Protein AF-A0A2M7CTH8-F1 (afdb_monomer)

Sequence (259 aa):
MPKRHICKYFASQISSGHSVVVTWLQFEVDGRSLRGSEVISDSQSFCRKLGVLRSLRSSPSLIHYQESAMTKPMSSPRQVASRSPHALAQRPLARMVSALLLSGAISAAAQAFPPNINLSSLSGADGFRLDGVAASDYSGRSVSAAGDINGDGIDDLIVGAYRASPNGNASSGSSYVVFGKDTATVGNFTPTLALSSLNGSNGFRLDGGAAGDYSGHSVSAAGDINGDGFGDLIVGADRADPNGNYSGSSYVVFGQSTG

pLDDT: mean 70.16, std 29.79, range [22.45, 98.88]

Radius of gyration: 31.59 Å; Cα contacts (8 Å, |Δi|>4): 468; chains: 1; bounding box: 87×57×85 Å

Secondary structure (DSSP, 8-state):
--------------EETTEE----EEEEETTEEEEE------HHHHHHHTT------------------------------------------------------------PPPS---GGG--SSS--EEEPSSTT--TTSEEEEEESSSSSSS-EEEEEETT--GGG-TT--EEEEE----TTSTTSS-SEEEGGG--SSSEEEEE-SSTT--TTSEEEEEESSSSSSS-EEEEEETT--BTBTT--EEEEE------

Structure (mmCIF, N/CA/C/O backbone):
data_AF-A0A2M7CTH8-F1
#
_entry.id   AF-A0A2M7CTH8-F1
#
loop_
_atom_site.group_PDB
_atom_site.id
_atom_site.type_symbol
_atom_site.label_atom_id
_atom_site.label_alt_id
_atom_site.label_comp_id
_atom_site.label_asym_id
_atom_site.label_entity_id
_atom_site.label_seq_id
_atom_site.pdbx_PDB_ins_code
_atom_site.Cartn_x
_atom_site.Cartn_y
_atom_site.Cartn_z
_atom_site.occupancy
_atom_site.B_iso_or_equiv
_atom_site.auth_seq_id
_atom_site.auth_comp_id
_atom_site.auth_asym_id
_atom_site.auth_atom_id
_atom_site.pdbx_PDB_model_num
ATOM 1 N N . MET A 1 1 ? -51.959 -31.450 31.723 1.00 34.72 1 MET A N 1
ATOM 2 C CA . MET A 1 1 ? -51.526 -30.133 32.248 1.00 34.72 1 MET A CA 1
ATOM 3 C C . MET A 1 1 ? -50.513 -29.569 31.259 1.00 34.72 1 MET A C 1
ATOM 5 O O . MET A 1 1 ? -49.518 -30.254 31.050 1.00 34.72 1 MET A O 1
ATOM 9 N N . PRO A 1 2 ? -50.733 -28.420 30.596 1.00 32.00 2 PRO A N 1
ATOM 10 C CA . PRO A 1 2 ? -49.683 -27.841 29.764 1.00 32.00 2 PRO A CA 1
ATOM 11 C C . PRO A 1 2 ? -48.554 -27.350 30.682 1.00 32.00 2 PRO A C 1
ATOM 13 O O . PRO A 1 2 ? -48.803 -26.593 31.624 1.00 32.00 2 PRO A O 1
ATOM 16 N N . LYS A 1 3 ? -47.327 -27.835 30.456 1.00 33.19 3 LYS A N 1
ATOM 17 C CA . LYS A 1 3 ? -46.133 -27.359 31.164 1.00 33.19 3 LYS A CA 1
ATOM 18 C C . LYS A 1 3 ? -45.977 -25.862 30.871 1.00 33.19 3 LYS A C 1
ATOM 20 O O . LYS A 1 3 ? -45.936 -25.456 29.714 1.00 33.19 3 LYS A O 1
ATOM 25 N N . ARG A 1 4 ? -45.928 -25.029 31.913 1.00 33.62 4 ARG A N 1
ATOM 26 C CA . ARG A 1 4 ? -45.579 -23.610 31.770 1.00 33.62 4 ARG A CA 1
ATOM 27 C C . ARG A 1 4 ? -44.062 -23.516 31.650 1.00 33.62 4 ARG A C 1
ATOM 29 O O . ARG A 1 4 ? -43.363 -23.768 32.626 1.00 33.62 4 ARG A O 1
ATOM 36 N N . HIS A 1 5 ? -43.571 -23.184 30.463 1.00 34.91 5 HIS A N 1
ATOM 37 C CA . HIS A 1 5 ? -42.159 -22.889 30.245 1.00 34.91 5 HIS A CA 1
ATOM 38 C C . HIS A 1 5 ? -41.868 -21.470 30.748 1.00 34.91 5 HIS A C 1
ATOM 40 O O . HIS A 1 5 ? -42.548 -20.520 30.361 1.00 34.91 5 HIS A O 1
ATOM 46 N N . ILE A 1 6 ? -40.905 -21.337 31.659 1.00 38.16 6 ILE A N 1
ATOM 47 C CA . ILE A 1 6 ? -40.455 -20.047 32.185 1.00 38.16 6 ILE A CA 1
ATOM 48 C C . ILE A 1 6 ? -39.213 -19.657 31.389 1.00 38.16 6 ILE A C 1
ATOM 50 O O . ILE A 1 6 ? -38.169 -20.280 31.544 1.00 38.16 6 ILE A O 1
ATOM 54 N N . CYS A 1 7 ? -39.322 -18.625 30.557 1.00 35.38 7 CYS A N 1
ATOM 55 C CA . CYS A 1 7 ? -38.165 -18.005 29.922 1.00 35.38 7 CYS A CA 1
ATOM 56 C C . CYS A 1 7 ? -37.678 -16.859 30.816 1.00 35.38 7 CYS A C 1
ATOM 58 O O . CYS A 1 7 ? -38.422 -15.909 31.059 1.00 35.38 7 CYS A O 1
ATOM 60 N N . LYS A 1 8 ? -36.449 -16.953 31.330 1.00 39.00 8 LYS A N 1
ATOM 61 C CA . LYS A 1 8 ? -35.758 -15.845 32.005 1.00 39.00 8 LYS A CA 1
ATOM 62 C C . LYS A 1 8 ? -34.656 -15.354 31.079 1.00 39.00 8 LYS A C 1
ATOM 64 O O . LYS A 1 8 ? -33.872 -16.163 30.600 1.00 39.00 8 LYS A O 1
ATOM 69 N N . TYR A 1 9 ? -34.592 -14.047 30.857 1.00 41.62 9 TYR A N 1
ATOM 70 C CA . TYR A 1 9 ? -33.555 -13.422 30.043 1.00 41.62 9 TYR A CA 1
ATOM 71 C C . TYR A 1 9 ? -32.700 -12.516 30.925 1.00 41.62 9 TYR A C 1
ATOM 73 O O . TYR A 1 9 ? -33.230 -11.772 31.749 1.00 41.62 9 TYR A O 1
ATOM 81 N N . PHE A 1 10 ? -31.386 -12.570 30.726 1.00 37.25 10 PHE A N 1
ATOM 82 C CA . PHE A 1 10 ? -30.432 -11.597 31.242 1.00 37.25 10 PHE A CA 1
ATOM 83 C C . PHE A 1 10 ? -29.686 -11.027 30.040 1.00 37.25 10 PHE A C 1
ATOM 85 O O . PHE A 1 10 ? -29.062 -11.778 29.297 1.00 37.25 10 PHE A O 1
ATOM 92 N N . ALA A 1 11 ? -29.777 -9.718 29.828 1.00 41.09 11 ALA A N 1
ATOM 93 C CA . ALA A 1 11 ? -28.990 -9.012 28.826 1.00 41.09 11 ALA A CA 1
ATOM 94 C C . ALA A 1 11 ? -28.028 -8.078 29.562 1.00 41.09 11 ALA A C 1
ATOM 96 O O . ALA A 1 11 ? -28.469 -7.232 30.339 1.00 41.09 11 ALA A O 1
ATOM 97 N N . SER A 1 12 ? -26.722 -8.234 29.344 1.00 37.78 12 SER A N 1
ATOM 98 C CA . SER A 1 12 ? -25.741 -7.217 29.724 1.00 37.78 12 SER A CA 1
ATOM 99 C C . SER A 1 12 ? -25.484 -6.332 28.511 1.00 37.78 12 SER A C 1
ATOM 101 O O . SER A 1 12 ? -25.018 -6.812 27.481 1.00 37.78 12 SER A O 1
ATOM 103 N N . GLN A 1 13 ? -25.824 -5.052 28.619 1.00 38.19 13 GLN A N 1
ATOM 104 C CA . GLN A 1 13 ? -25.630 -4.072 27.558 1.00 38.19 13 GLN A CA 1
ATOM 105 C C . GLN A 1 13 ? -24.184 -3.562 27.594 1.00 38.19 13 GLN A C 1
ATOM 107 O O . GLN A 1 13 ? -23.767 -2.986 28.596 1.00 38.19 13 GLN A O 1
ATOM 112 N N . ILE A 1 14 ? -23.435 -3.733 26.504 1.00 39.25 14 ILE A N 1
ATOM 113 C CA . ILE A 1 14 ? -22.221 -2.953 26.238 1.00 39.25 14 ILE A CA 1
ATOM 114 C C . ILE A 1 14 ? -22.518 -2.142 24.979 1.00 39.25 14 ILE A C 1
ATOM 116 O O . ILE A 1 14 ? -22.764 -2.696 23.914 1.00 39.25 14 ILE A O 1
ATOM 120 N N . SER A 1 15 ? -22.602 -0.825 25.141 1.00 37.09 15 SER A N 1
ATOM 121 C CA . SER A 1 15 ? -22.893 0.119 24.065 1.00 37.09 15 SER A CA 1
ATOM 122 C C . SER A 1 15 ? -21.580 0.695 23.544 1.00 37.09 15 SER A C 1
ATOM 124 O O . SER A 1 15 ? -21.023 1.589 24.179 1.00 37.09 15 SER A O 1
ATOM 126 N N . SER A 1 16 ? -21.126 0.251 22.376 1.00 40.28 16 SER A N 1
ATOM 127 C CA . SER A 1 16 ? -20.258 1.046 21.504 1.00 40.28 16 SER A CA 1
ATOM 128 C C . SER A 1 16 ? -20.998 1.296 20.185 1.00 40.28 16 SER A C 1
ATOM 130 O O . SER A 1 16 ? -21.702 0.425 19.685 1.00 40.28 16 SER A O 1
ATOM 132 N N . GLY A 1 17 ? -20.919 2.541 19.704 1.00 49.69 17 GLY A N 1
ATOM 133 C CA . GLY A 1 17 ? -21.554 3.103 18.501 1.00 49.69 17 GLY A CA 1
ATOM 134 C C . GLY A 1 17 ? -22.419 2.173 17.638 1.00 49.69 17 GLY A C 1
ATOM 135 O O . GLY A 1 17 ? -21.913 1.353 16.884 1.00 49.69 17 GLY A O 1
ATOM 136 N N . HIS A 1 18 ? -23.734 2.395 17.688 1.00 44.72 18 HIS A N 1
ATOM 137 C CA . HIS A 1 18 ? -24.762 1.899 16.758 1.00 44.72 18 HIS A CA 1
ATOM 138 C C . HIS A 1 18 ? -25.001 0.381 16.636 1.00 44.72 18 HIS A C 1
ATOM 140 O O . HIS A 1 18 ? -25.954 0.010 15.955 1.00 44.72 18 HIS A O 1
ATOM 146 N N . SER A 1 19 ? -24.266 -0.488 17.338 1.00 38.16 19 SER A N 1
ATOM 147 C CA . SER A 1 19 ? -24.522 -1.940 17.332 1.00 38.16 19 SER A CA 1
ATOM 148 C C . SER A 1 19 ? -24.777 -2.489 18.736 1.00 38.16 19 SER A C 1
ATOM 150 O O . SER A 1 19 ? -24.027 -2.224 19.672 1.00 38.16 19 SER A O 1
ATOM 152 N N . VAL A 1 20 ? -25.849 -3.272 18.901 1.00 41.53 20 VAL A N 1
ATOM 153 C CA . VAL A 1 20 ? -26.131 -3.996 20.150 1.00 41.53 20 VAL A CA 1
ATOM 154 C C . VAL A 1 20 ? -25.476 -5.370 20.057 1.00 41.53 20 VAL A C 1
ATOM 156 O O . VAL A 1 20 ? -26.008 -6.272 19.417 1.00 41.53 20 VAL A O 1
ATOM 159 N N . VAL A 1 21 ? -24.329 -5.551 20.708 1.00 38.78 21 VAL A N 1
ATOM 160 C CA . VAL A 1 21 ? -23.710 -6.877 20.829 1.00 38.78 21 VAL A CA 1
ATOM 161 C C . VAL A 1 21 ? -24.270 -7.559 22.075 1.00 38.78 21 VAL A C 1
ATOM 163 O O . VAL A 1 21 ? -23.951 -7.191 23.204 1.00 38.78 21 VAL A O 1
ATOM 166 N N . VAL A 1 22 ? -25.139 -8.553 21.880 1.00 42.50 22 VAL A N 1
ATOM 167 C CA . VAL A 1 22 ? -25.613 -9.428 22.963 1.00 42.50 22 VAL A CA 1
ATOM 168 C C . VAL A 1 22 ? -24.574 -10.520 23.155 1.00 42.50 22 VAL A C 1
ATOM 170 O O . VAL A 1 22 ? -24.463 -11.415 22.324 1.00 42.50 22 VAL A O 1
ATOM 173 N N . THR A 1 23 ? -23.785 -10.456 24.227 1.00 46.56 23 THR A N 1
ATOM 174 C CA . THR A 1 23 ? -22.625 -11.352 24.300 1.00 46.56 23 THR A CA 1
ATOM 175 C C . THR A 1 23 ? -22.988 -12.804 24.619 1.00 46.56 23 THR A C 1
ATOM 177 O O . THR A 1 23 ? -22.297 -13.667 24.109 1.00 46.56 23 THR A O 1
ATOM 180 N N . TRP A 1 24 ? -24.072 -13.143 25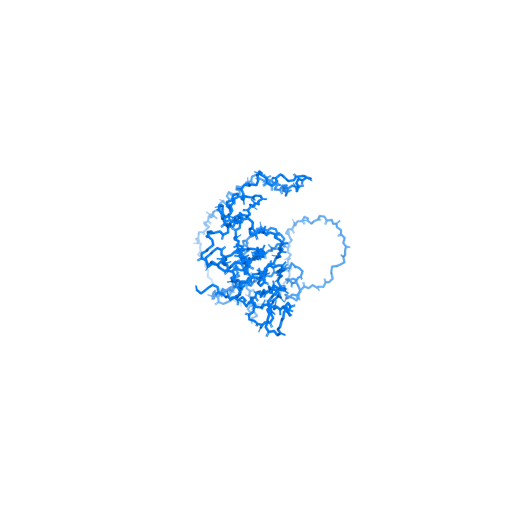.332 1.00 42.44 24 TRP A N 1
ATOM 181 C CA . TRP A 1 24 ? -24.518 -14.547 25.465 1.00 42.44 24 TRP A CA 1
ATOM 182 C C . TRP A 1 24 ? -26.016 -14.643 25.783 1.00 42.44 24 TRP A C 1
ATOM 184 O O . TRP A 1 24 ? -26.532 -13.866 26.585 1.00 42.44 24 TRP A O 1
ATOM 194 N N . LEU A 1 25 ? -26.706 -15.634 25.213 1.00 42.25 25 LEU A N 1
ATOM 195 C CA . LEU A 1 25 ? -28.055 -16.043 25.611 1.00 42.25 25 LEU A CA 1
ATOM 196 C C . LEU A 1 25 ? -27.962 -17.331 26.440 1.00 42.25 25 LEU A C 1
ATOM 198 O O . LEU A 1 25 ? -27.349 -18.310 26.009 1.00 42.25 25 LEU A O 1
ATOM 202 N N . GLN A 1 26 ? -28.583 -17.341 27.624 1.00 40.78 26 GLN A N 1
ATOM 203 C CA . GLN A 1 26 ? -28.769 -18.552 28.423 1.00 40.78 26 GLN A CA 1
ATOM 204 C C . GLN A 1 26 ? -30.252 -18.916 28.461 1.00 40.78 26 GLN A C 1
ATOM 206 O O . GLN A 1 26 ? -31.071 -18.146 28.958 1.00 40.78 26 GLN A O 1
ATOM 211 N N . PHE A 1 27 ? -30.583 -20.110 27.976 1.00 40.28 27 PHE A N 1
ATOM 212 C CA . PHE A 1 27 ? -31.926 -20.677 28.077 1.00 40.28 27 PHE A CA 1
ATOM 213 C C . PHE A 1 27 ? -31.948 -21.745 29.171 1.00 40.28 27 PHE A C 1
ATOM 215 O O . PHE A 1 27 ? -31.058 -22.594 29.220 1.00 40.28 27 PHE A O 1
ATOM 222 N N . GLU A 1 28 ? -32.977 -21.736 30.019 1.00 38.31 28 GLU A N 1
ATOM 223 C CA . GLU A 1 28 ? -33.310 -22.872 30.883 1.00 38.31 28 GLU A CA 1
ATOM 224 C C . GLU A 1 28 ? -34.567 -23.559 30.348 1.00 38.31 28 GLU A C 1
ATOM 226 O O . GLU A 1 28 ? -35.660 -22.994 30.378 1.00 38.31 28 GLU A O 1
ATOM 231 N N . VAL A 1 29 ? -34.419 -24.797 29.873 1.00 40.47 29 VAL A N 1
ATOM 232 C CA . VAL A 1 29 ? -35.551 -25.657 29.499 1.00 40.47 29 VAL A CA 1
ATOM 233 C C . VAL A 1 29 ? -35.472 -26.920 30.342 1.00 40.47 29 VAL A C 1
ATOM 235 O O . VAL A 1 29 ? -34.466 -27.626 30.314 1.00 40.47 29 VAL A O 1
ATOM 238 N N . ASP A 1 30 ? -36.514 -27.182 31.133 1.00 39.69 30 ASP A N 1
ATOM 239 C CA . ASP A 1 30 ? -36.628 -28.362 32.001 1.00 39.69 30 ASP A CA 1
ATOM 240 C C . ASP A 1 30 ? -35.372 -28.609 32.882 1.00 39.69 30 ASP A C 1
ATOM 242 O O . ASP A 1 30 ? -34.945 -29.744 33.089 1.00 39.69 30 ASP A O 1
ATOM 246 N N . GLY A 1 31 ? -34.766 -27.532 33.408 1.00 38.72 31 GLY A N 1
ATOM 247 C CA . GLY A 1 31 ? -33.618 -27.590 34.327 1.00 38.72 31 GLY A CA 1
ATOM 248 C C . GLY A 1 31 ? -32.245 -27.773 33.668 1.00 38.72 31 GLY A C 1
ATOM 249 O O . GLY A 1 31 ? -31.267 -28.018 34.373 1.00 38.72 31 GLY A O 1
ATOM 250 N N . ARG A 1 32 ? -32.144 -27.658 32.337 1.00 33.94 32 ARG A N 1
ATOM 251 C CA . ARG A 1 32 ? -30.871 -27.697 31.597 1.00 33.94 32 ARG A CA 1
ATOM 252 C C . ARG A 1 32 ? -30.538 -26.325 31.017 1.00 33.94 32 ARG A C 1
ATOM 254 O O . ARG A 1 32 ? -31.402 -25.689 30.419 1.00 33.94 32 ARG A O 1
ATOM 261 N N . SER A 1 33 ? -29.286 -25.902 31.191 1.00 38.84 33 SER A N 1
ATOM 262 C CA . SER A 1 33 ? -28.752 -24.645 30.658 1.00 38.84 33 SER A CA 1
ATOM 263 C C . SER A 1 33 ? -28.197 -24.865 29.250 1.00 38.84 33 SER A C 1
ATOM 265 O O . SER A 1 33 ? -27.336 -25.724 29.056 1.00 38.84 33 SER A O 1
ATOM 267 N N . LEU A 1 34 ? -28.692 -24.108 28.271 1.00 37.91 34 LEU A N 1
ATOM 268 C CA . LEU A 1 34 ? -28.149 -24.053 26.912 1.00 37.91 34 LEU A CA 1
ATOM 269 C C . LEU A 1 34 ? -27.536 -22.666 26.689 1.00 37.91 34 LEU A C 1
ATOM 271 O O . LEU A 1 34 ? -28.202 -21.658 26.932 1.00 37.91 34 LEU A O 1
ATOM 275 N N . ARG A 1 35 ? -26.274 -22.623 26.244 1.00 36.84 35 ARG A N 1
ATOM 276 C CA . ARG A 1 35 ? -25.559 -21.389 25.879 1.00 36.84 35 ARG A CA 1
ATOM 277 C C . ARG A 1 35 ? -25.482 -21.266 24.361 1.00 36.84 35 ARG A C 1
ATOM 279 O O . ARG A 1 35 ? -25.092 -22.223 23.700 1.00 36.84 35 ARG A O 1
ATOM 286 N N . GLY A 1 36 ? -25.805 -20.088 23.839 1.00 38.66 36 GLY A N 1
ATOM 287 C CA . GLY A 1 36 ? -25.565 -19.719 22.445 1.00 38.66 36 GLY A CA 1
ATOM 288 C C . GLY A 1 36 ? -25.230 -18.233 22.326 1.00 38.66 36 GLY A C 1
ATOM 289 O O . GLY A 1 36 ? -25.714 -17.424 23.121 1.00 38.66 36 GLY A O 1
ATOM 290 N N . SER A 1 37 ? -24.388 -17.882 21.359 1.00 40.59 37 SER A N 1
ATOM 291 C CA . SER A 1 37 ? -24.076 -16.508 20.958 1.00 40.59 37 SER A CA 1
ATOM 292 C C . SER A 1 37 ? -24.587 -16.279 19.531 1.00 40.59 37 SER A C 1
ATOM 294 O O . SER A 1 37 ? -24.368 -17.109 18.654 1.00 40.59 37 SER A O 1
ATOM 296 N N . GLU A 1 38 ? -25.298 -15.174 19.295 1.00 39.94 38 GLU A N 1
ATOM 297 C CA . GLU A 1 38 ? -25.728 -14.740 17.956 1.00 39.94 38 GLU A CA 1
ATOM 298 C C . GLU A 1 38 ? -25.574 -13.213 17.885 1.00 39.94 38 GLU A C 1
ATOM 300 O O . GLU A 1 38 ? -26.035 -12.498 18.778 1.00 39.94 38 GLU A O 1
ATOM 305 N N . VAL A 1 39 ? -24.897 -12.713 16.850 1.00 38.41 39 VAL A N 1
ATOM 306 C CA . VAL A 1 39 ? -24.726 -11.274 16.598 1.00 38.41 39 VAL A CA 1
ATOM 307 C C . VAL A 1 39 ? -25.932 -10.796 15.792 1.00 38.41 39 VAL A C 1
ATOM 309 O O . VAL A 1 39 ? -26.179 -11.296 14.698 1.00 38.41 39 VAL A O 1
ATOM 312 N N . ILE A 1 40 ? -26.709 -9.849 16.326 1.00 40.66 40 ILE A N 1
ATOM 313 C CA . ILE A 1 40 ? -27.895 -9.304 15.650 1.00 40.66 40 ILE A CA 1
ATOM 314 C C . ILE A 1 40 ? -27.708 -7.793 15.504 1.00 40.66 40 ILE A C 1
ATOM 316 O O . ILE A 1 40 ? -27.634 -7.071 16.493 1.00 40.66 40 ILE A O 1
ATOM 320 N N . SER A 1 41 ? -27.631 -7.321 14.261 1.00 38.03 41 SER A N 1
ATOM 321 C CA . SER A 1 41 ? -27.254 -5.950 13.890 1.00 38.03 41 SER A CA 1
ATOM 322 C C . SER A 1 41 ? -28.399 -4.926 13.924 1.00 38.03 41 SER A C 1
ATOM 324 O O . SER A 1 41 ? -28.185 -3.762 13.598 1.00 38.03 41 SER A O 1
ATOM 326 N N . ASP A 1 42 ? -29.618 -5.319 14.309 1.00 41.16 42 ASP A N 1
ATOM 327 C CA . ASP A 1 42 ? -30.798 -4.450 14.220 1.00 41.16 42 ASP A CA 1
ATOM 328 C C . ASP A 1 42 ? -31.933 -4.890 15.176 1.00 41.16 42 ASP A C 1
ATOM 330 O O . ASP A 1 42 ? -32.354 -6.052 15.203 1.00 41.16 42 ASP A O 1
ATOM 334 N N . SER A 1 43 ? -32.465 -3.935 15.949 1.00 37.62 43 SER A N 1
ATOM 335 C CA . SER A 1 43 ? -33.549 -4.139 16.922 1.00 37.62 43 SER A CA 1
ATOM 336 C C . SER A 1 43 ? -34.915 -4.446 16.286 1.00 37.62 43 SER A C 1
ATOM 338 O O . SER A 1 43 ? -35.754 -5.097 16.914 1.00 37.62 43 SER A O 1
ATOM 340 N N . GLN A 1 44 ? -35.153 -4.049 15.033 1.00 39.06 44 GLN A N 1
ATOM 341 C CA . GLN A 1 44 ? -36.365 -4.372 14.276 1.00 39.06 44 GLN A CA 1
ATOM 342 C C . GLN A 1 44 ? -36.366 -5.817 13.762 1.00 39.06 44 GLN A C 1
ATOM 344 O O . GLN A 1 44 ? -37.422 -6.459 13.749 1.00 39.06 44 GLN A O 1
ATOM 349 N N . SER A 1 45 ? -35.205 -6.358 13.389 1.00 41.91 45 SER A N 1
ATOM 350 C CA . SER A 1 45 ? -35.046 -7.763 12.992 1.00 41.91 45 SER A CA 1
ATOM 351 C C . SER A 1 45 ? -35.283 -8.733 14.156 1.00 41.91 45 SER A C 1
ATOM 353 O O . SER A 1 45 ? -35.890 -9.789 13.958 1.00 41.91 45 SER A O 1
ATOM 355 N N . PHE A 1 46 ? -34.926 -8.343 15.387 1.00 43.66 46 PHE A N 1
ATOM 356 C CA . PHE A 1 46 ? -35.215 -9.105 16.612 1.00 43.66 46 PHE A CA 1
ATOM 357 C C . PHE A 1 46 ? -36.726 -9.327 16.829 1.00 43.66 46 PHE A C 1
ATOM 359 O O . PHE A 1 46 ? -37.170 -10.453 17.064 1.00 43.66 46 PHE A O 1
ATOM 366 N N . CYS A 1 47 ? -37.545 -8.282 16.660 1.00 38.19 47 CYS A N 1
ATOM 367 C CA . CYS A 1 47 ? -39.000 -8.371 16.833 1.00 38.19 47 CYS A CA 1
ATOM 368 C C . CYS A 1 47 ? -39.706 -9.177 15.725 1.00 38.19 47 CYS A C 1
ATOM 370 O O . CYS A 1 47 ? -40.747 -9.786 15.979 1.00 38.19 47 CYS A O 1
ATOM 372 N N . ARG A 1 48 ? -39.149 -9.227 14.504 1.00 42.59 48 ARG A N 1
ATOM 373 C CA . ARG A 1 48 ? -39.702 -10.035 13.398 1.00 42.59 48 ARG A CA 1
ATOM 374 C C . ARG A 1 48 ? -39.435 -11.533 13.573 1.00 42.59 48 ARG A C 1
ATOM 376 O O . ARG A 1 48 ? -40.311 -12.335 13.258 1.00 42.59 48 ARG A O 1
ATOM 383 N N . LYS A 1 49 ? -38.267 -11.913 14.105 1.00 39.50 49 LYS A N 1
ATOM 384 C CA . LYS A 1 49 ? -37.829 -13.318 14.241 1.00 39.50 49 LYS A CA 1
ATOM 385 C C . LYS A 1 49 ? -38.579 -14.088 15.347 1.00 39.50 49 LYS A C 1
ATOM 387 O O . LYS A 1 49 ? -38.684 -15.306 15.272 1.00 39.50 49 LYS A O 1
ATOM 392 N N . LEU A 1 50 ? -39.156 -13.386 16.331 1.00 40.19 50 LEU A N 1
ATOM 393 C CA . LEU A 1 50 ? -39.924 -13.972 17.447 1.00 40.19 50 LEU A CA 1
ATOM 394 C C . LEU A 1 50 ? -41.447 -14.073 17.211 1.00 40.19 50 LEU A C 1
ATOM 396 O O . LEU A 1 50 ? -42.157 -14.586 18.072 1.00 40.19 50 LEU A O 1
ATOM 400 N N . GLY A 1 51 ? -41.971 -13.631 16.060 1.00 32.81 51 GLY A N 1
ATOM 401 C CA . GLY A 1 51 ? -43.370 -13.877 15.679 1.00 32.81 51 GLY A CA 1
ATOM 402 C C . GLY A 1 51 ? -44.437 -13.156 16.520 1.00 32.81 51 GLY A C 1
ATOM 403 O O . GLY A 1 51 ? -45.570 -13.630 16.591 1.00 32.81 51 GLY A O 1
ATOM 404 N N . VAL A 1 52 ? -44.122 -12.013 17.144 1.00 40.88 52 VAL A N 1
ATOM 405 C CA . VAL A 1 52 ? -45.088 -11.241 17.952 1.00 40.88 52 VAL A CA 1
ATOM 406 C C . VAL A 1 52 ? -45.079 -9.765 17.562 1.00 40.88 52 VAL A C 1
ATOM 408 O O . VAL A 1 52 ? -44.543 -8.938 18.284 1.00 40.88 52 VAL A O 1
ATOM 411 N N . LEU A 1 53 ? -45.719 -9.400 16.448 1.00 30.64 53 LEU A N 1
ATOM 412 C CA . LEU A 1 53 ? -46.207 -8.029 16.243 1.00 30.64 53 LEU A CA 1
ATOM 413 C C . LEU A 1 53 ? -47.502 -8.040 15.415 1.00 30.64 53 LEU A C 1
ATOM 415 O O . LEU A 1 53 ? -47.480 -8.162 14.192 1.00 30.64 53 LEU A O 1
ATOM 419 N N . ARG A 1 54 ? -48.651 -7.846 16.081 1.00 31.09 54 ARG A N 1
ATOM 420 C CA . ARG A 1 54 ? -49.821 -7.212 15.454 1.00 31.09 54 ARG A CA 1
ATOM 421 C C . ARG A 1 54 ? -49.723 -5.705 15.699 1.00 31.09 54 ARG A C 1
ATOM 423 O O . ARG A 1 54 ? -49.829 -5.268 16.834 1.00 31.09 54 ARG A O 1
ATOM 430 N N . SER A 1 55 ? -49.572 -4.959 14.602 1.00 28.75 55 SER A N 1
ATOM 431 C CA . SER A 1 55 ? -49.892 -3.535 14.417 1.00 28.75 55 SER A CA 1
ATOM 432 C C . SER A 1 55 ? -49.337 -2.534 15.440 1.00 28.75 55 SER A C 1
ATOM 434 O O . SER A 1 55 ? -49.983 -2.240 16.441 1.00 28.75 55 SER A O 1
ATOM 436 N N . LEU A 1 56 ? -48.247 -1.851 15.083 1.00 25.89 56 LEU A N 1
ATOM 437 C CA . LEU A 1 56 ? -47.954 -0.516 15.611 1.00 25.89 56 LEU A CA 1
ATOM 438 C C . LEU A 1 56 ? -48.080 0.503 14.472 1.00 25.89 56 LEU A C 1
ATOM 440 O O . LEU A 1 56 ? -47.244 0.551 13.573 1.00 25.89 56 LEU A O 1
ATOM 444 N N . ARG A 1 57 ? -49.158 1.299 14.503 1.00 26.56 57 ARG A N 1
ATOM 445 C CA . ARG A 1 57 ? -49.203 2.597 13.818 1.00 26.56 57 ARG A CA 1
ATOM 446 C C . ARG A 1 57 ? -48.536 3.639 14.715 1.00 26.56 57 ARG A C 1
ATOM 448 O O . ARG A 1 57 ? -48.646 3.584 15.935 1.00 26.56 57 ARG A O 1
ATOM 455 N N . SER A 1 58 ? -47.862 4.571 14.057 1.00 32.12 58 SER A N 1
ATOM 456 C CA . SER A 1 58 ? -47.217 5.783 14.562 1.00 32.12 58 SER A CA 1
ATOM 457 C C . SER A 1 58 ? -48.024 6.563 15.610 1.00 32.12 58 SER A C 1
ATOM 459 O O . SER A 1 58 ? -49.188 6.878 15.350 1.00 32.12 58 SER A O 1
ATOM 461 N N . SER A 1 59 ? -47.383 6.944 16.725 1.00 23.89 59 SER A N 1
ATOM 462 C CA . SER A 1 59 ? -47.173 8.347 17.160 1.00 23.89 59 SER A CA 1
ATOM 463 C C . SER A 1 59 ? -46.739 8.457 18.641 1.00 23.89 59 SER A C 1
ATOM 465 O O . SER A 1 59 ? -46.945 7.516 19.404 1.00 23.89 59 SER A O 1
ATOM 467 N N . PRO A 1 60 ? -46.086 9.568 19.048 1.00 42.16 60 PRO A N 1
ATOM 468 C CA . PRO A 1 60 ? -45.155 9.614 20.174 1.00 42.16 60 PRO A CA 1
ATOM 469 C C . PRO A 1 60 ? -45.802 10.174 21.443 1.00 42.16 60 PRO A C 1
ATOM 471 O O . PRO A 1 60 ? -46.239 11.320 21.460 1.00 42.16 60 PRO A O 1
ATOM 474 N N . SER A 1 61 ? -45.834 9.412 22.535 1.00 27.69 61 SER A N 1
ATOM 475 C CA . SER A 1 61 ? -46.041 9.945 23.891 1.00 27.69 61 SER A CA 1
ATOM 476 C C . SER A 1 61 ? -45.597 8.922 24.937 1.00 27.69 61 SER A C 1
ATOM 478 O O . SER A 1 61 ? -45.774 7.724 24.741 1.00 27.69 61 SER A O 1
ATOM 480 N N . LEU A 1 62 ? -45.021 9.430 26.028 1.00 30.67 62 LEU A N 1
ATOM 481 C CA . LEU A 1 62 ? -44.542 8.731 27.223 1.00 30.67 62 LEU A CA 1
ATOM 482 C C . LEU A 1 62 ? -45.338 7.470 27.605 1.00 30.67 62 LEU A C 1
ATOM 484 O O . LEU A 1 62 ? -46.560 7.522 27.728 1.00 30.67 62 LEU A O 1
ATOM 488 N N . ILE A 1 63 ? -44.630 6.392 27.957 1.00 24.78 63 ILE A N 1
ATOM 489 C CA . ILE A 1 63 ? -45.214 5.261 28.688 1.00 24.78 63 ILE A CA 1
ATOM 490 C C . ILE A 1 63 ? -44.623 5.218 30.101 1.00 24.78 63 ILE A C 1
ATOM 492 O O . ILE A 1 63 ? -43.471 4.843 30.312 1.00 24.78 63 ILE A O 1
ATOM 496 N N . HIS A 1 64 ? -45.459 5.610 31.063 1.00 23.58 64 HIS A N 1
ATOM 497 C CA . HIS A 1 64 ? -45.375 5.241 32.475 1.00 23.58 64 HIS A CA 1
ATOM 498 C C . HIS A 1 64 ? -45.782 3.764 32.621 1.00 23.58 64 HIS A C 1
ATOM 500 O O . HIS A 1 64 ? -46.815 3.366 32.084 1.00 23.58 64 HIS A O 1
ATOM 506 N N . TYR A 1 65 ? -45.028 2.960 33.375 1.00 24.75 65 TYR A N 1
ATOM 507 C CA . TYR A 1 65 ? -45.453 1.608 33.759 1.00 24.75 65 TYR A CA 1
ATOM 508 C C . TYR A 1 65 ? -46.213 1.635 35.097 1.00 24.75 65 TYR A C 1
ATOM 510 O O . TYR A 1 65 ? -45.719 2.165 36.092 1.00 24.75 65 TYR A O 1
ATOM 518 N N . GLN A 1 66 ? -47.404 1.035 35.115 1.00 22.45 66 GLN A N 1
ATOM 519 C CA . GLN A 1 66 ? -48.157 0.627 36.307 1.00 22.45 66 GLN A CA 1
ATOM 520 C C . GLN A 1 66 ? -48.403 -0.886 36.208 1.00 22.45 66 GLN A C 1
ATOM 522 O O . GLN A 1 66 ? -48.834 -1.374 35.162 1.00 22.45 66 GLN A O 1
ATOM 527 N N . GLU A 1 67 ? -48.134 -1.629 37.283 1.00 29.52 67 GLU A N 1
ATOM 528 C CA . GLU A 1 67 ? -48.536 -3.034 37.414 1.00 29.52 67 GLU A CA 1
ATOM 529 C C . GLU A 1 67 ? -50.053 -3.120 37.633 1.00 29.52 67 GLU A C 1
ATOM 531 O O . GLU A 1 67 ? -50.588 -2.521 38.563 1.00 29.52 67 GLU A O 1
ATOM 536 N N . SER A 1 68 ? -50.758 -3.901 36.811 1.00 26.83 68 SER A N 1
ATOM 537 C CA . SER A 1 68 ? -52.138 -4.312 37.089 1.00 26.83 68 SER A CA 1
ATOM 538 C C . SER A 1 68 ? -52.192 -5.809 37.362 1.00 26.83 68 SER A C 1
ATOM 540 O O . SER A 1 68 ? -52.024 -6.633 36.465 1.00 26.83 68 SER A O 1
ATOM 542 N N . ALA A 1 69 ? -52.468 -6.150 38.620 1.00 33.66 69 ALA A N 1
ATOM 543 C CA . ALA A 1 69 ? -52.989 -7.450 39.007 1.00 33.66 69 ALA A CA 1
ATOM 544 C C . ALA A 1 69 ? -54.471 -7.538 38.600 1.00 33.66 69 ALA A C 1
ATOM 546 O O . ALA A 1 69 ? -55.258 -6.651 38.927 1.00 33.66 69 ALA A O 1
ATOM 547 N N . MET A 1 70 ? -54.867 -8.614 37.916 1.00 24.77 70 MET A N 1
ATOM 548 C CA . MET A 1 70 ? -56.273 -8.920 37.631 1.00 24.77 70 MET A CA 1
ATOM 549 C C . MET A 1 70 ? -56.641 -10.347 38.057 1.00 24.77 70 MET A C 1
ATOM 551 O O . MET A 1 70 ? -55.813 -11.252 38.144 1.00 24.77 70 MET A O 1
ATOM 555 N N . THR A 1 71 ? -57.917 -10.468 38.402 1.00 30.92 71 THR A N 1
ATOM 556 C CA . THR A 1 71 ? -58.589 -11.323 39.387 1.00 30.92 71 THR A CA 1
ATOM 557 C C . THR A 1 71 ? -59.215 -12.609 38.811 1.00 30.92 71 THR A C 1
ATOM 559 O O . THR A 1 71 ? -59.400 -12.751 37.607 1.00 30.92 71 THR A O 1
ATOM 562 N N . LYS A 1 72 ? -59.552 -13.564 39.701 1.00 32.66 72 LYS A N 1
ATOM 563 C CA . LYS A 1 72 ? -60.288 -14.834 39.444 1.00 32.66 72 LYS A CA 1
ATOM 564 C C . LYS A 1 72 ? -61.752 -14.618 38.994 1.00 32.66 72 LYS A C 1
ATOM 566 O O . LYS A 1 72 ? -62.310 -13.564 39.286 1.00 32.66 72 LYS A O 1
ATOM 571 N N . PRO A 1 73 ? -62.428 -15.675 38.477 1.00 31.33 73 PRO A N 1
ATOM 572 C CA . PRO A 1 73 ? -63.520 -16.270 39.279 1.00 31.33 73 PRO A CA 1
ATOM 573 C C . PRO A 1 73 ? -63.635 -17.823 39.271 1.00 31.33 73 PRO A C 1
ATOM 575 O O . PRO A 1 73 ? -62.826 -18.539 38.689 1.00 31.33 73 PRO A O 1
ATOM 578 N N . MET A 1 74 ? -64.619 -18.301 40.049 1.00 28.48 74 MET A N 1
ATOM 579 C CA . MET A 1 74 ? -64.856 -19.616 40.683 1.00 28.48 74 MET A CA 1
ATOM 580 C C . MET A 1 74 ? -65.524 -20.723 39.837 1.00 28.48 74 MET A C 1
ATOM 582 O O . MET A 1 74 ? -66.364 -20.440 38.994 1.00 28.48 74 MET A O 1
ATOM 586 N N . SER A 1 75 ? -65.297 -21.990 40.228 1.00 30.94 75 SER A N 1
ATOM 587 C CA . SER A 1 75 ? -66.347 -23.024 40.417 1.00 30.94 75 SER A CA 1
ATOM 588 C C . SER A 1 75 ? -65.852 -24.179 41.327 1.00 30.94 75 SER A C 1
ATOM 590 O O . SER A 1 75 ? -64.675 -24.533 41.305 1.00 30.94 75 SER A O 1
ATOM 592 N N . SER A 1 76 ? -66.733 -24.719 42.181 1.00 30.20 76 SER A N 1
ATOM 593 C CA . SER A 1 76 ? -66.564 -25.881 43.097 1.00 30.20 76 SER A CA 1
ATOM 594 C C . SER A 1 76 ? -67.836 -26.775 42.995 1.00 30.20 76 SER A C 1
ATOM 596 O O . SER A 1 76 ? -68.708 -26.373 42.219 1.00 30.20 76 SER A O 1
ATOM 598 N N . PRO A 1 77 ? -68.054 -27.902 43.737 1.00 45.88 77 PRO A N 1
ATOM 599 C CA . PRO A 1 77 ? -67.245 -28.543 44.800 1.00 45.88 77 PRO A CA 1
ATOM 600 C C . PRO A 1 77 ? -67.136 -30.096 44.750 1.00 45.88 77 PRO A C 1
ATOM 602 O O . PRO A 1 77 ? -68.012 -30.783 44.232 1.00 45.88 77 PRO A O 1
ATOM 605 N N . ARG A 1 78 ? -66.149 -30.677 45.462 1.00 28.97 78 ARG A N 1
ATOM 606 C CA . ARG A 1 78 ? -66.362 -31.842 46.363 1.00 28.97 78 ARG A CA 1
ATOM 607 C C . ARG A 1 78 ? -65.172 -32.076 47.313 1.00 28.97 78 ARG A C 1
ATOM 609 O O . ARG A 1 78 ? -64.024 -31.903 46.926 1.00 28.97 78 ARG A O 1
ATOM 616 N N . GLN A 1 79 ? -65.508 -32.4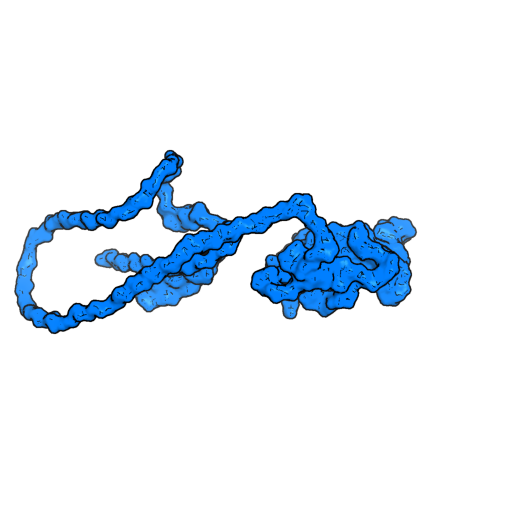20 48.560 1.00 28.61 79 GLN A N 1
ATOM 617 C CA . GLN A 1 79 ? -64.660 -32.645 49.748 1.00 28.61 79 GLN A CA 1
ATOM 618 C C . GLN A 1 79 ? -63.694 -33.847 49.580 1.00 28.61 79 GLN A C 1
ATOM 620 O O . GLN A 1 79 ? -63.919 -34.662 48.694 1.00 28.61 79 GLN A O 1
ATOM 625 N N . VAL A 1 80 ? -62.591 -34.009 50.333 1.00 29.84 80 VAL A N 1
ATOM 626 C CA . VAL A 1 80 ? -62.506 -34.482 51.741 1.00 29.84 80 VAL A CA 1
ATOM 627 C C . VAL A 1 80 ? -61.131 -34.132 52.371 1.00 29.84 80 VAL A C 1
ATOM 629 O O . VAL A 1 80 ? -60.130 -33.958 51.685 1.00 29.84 80 VAL A O 1
ATOM 632 N N . ALA A 1 81 ? -61.142 -34.002 53.700 1.00 28.64 81 ALA A N 1
ATOM 633 C CA . ALA A 1 81 ? -60.149 -33.492 54.647 1.00 28.64 81 ALA A CA 1
ATOM 634 C C . ALA A 1 81 ? -58.785 -34.223 54.765 1.00 28.64 81 ALA A C 1
ATOM 636 O O . ALA A 1 81 ? -58.713 -35.443 54.674 1.00 28.64 81 ALA A O 1
ATOM 637 N N . SER A 1 82 ? -57.731 -33.500 55.188 1.00 28.61 82 SER A N 1
ATOM 638 C CA . SER A 1 82 ? -57.222 -33.498 56.586 1.00 28.61 82 SER A CA 1
ATOM 639 C C . SER A 1 82 ? -55.699 -33.224 56.731 1.00 28.61 82 SER A C 1
ATOM 641 O O . SER A 1 82 ? -54.891 -33.740 55.972 1.00 28.61 82 SER A O 1
ATOM 643 N N . ARG A 1 83 ? -55.361 -32.479 57.807 1.00 34.06 83 ARG A N 1
ATOM 644 C CA . ARG A 1 83 ? -54.088 -32.391 58.580 1.00 34.06 83 ARG A CA 1
ATOM 645 C C . ARG A 1 83 ? -52.985 -31.355 58.230 1.00 34.06 83 ARG A C 1
ATOM 647 O O . ARG A 1 83 ? -52.122 -31.591 57.403 1.00 34.06 83 ARG A O 1
ATOM 654 N N . SER A 1 84 ? -52.980 -30.310 59.077 1.00 32.78 84 SER A N 1
ATOM 655 C CA . SER A 1 84 ? -51.897 -29.745 59.931 1.00 32.78 84 SER A CA 1
ATOM 656 C C . SER A 1 84 ? -50.699 -28.959 59.341 1.00 32.78 84 SER A C 1
ATOM 658 O O . SER A 1 84 ? -50.147 -29.362 58.323 1.00 32.78 84 SER A O 1
ATOM 660 N N . PRO A 1 85 ? -50.247 -27.859 60.002 1.00 36.62 85 PRO A N 1
ATOM 661 C CA . PRO A 1 85 ? -49.306 -26.888 59.447 1.00 36.62 85 PRO A CA 1
ATOM 662 C C . PRO A 1 85 ? -47.859 -27.099 59.926 1.00 36.62 85 PRO A C 1
ATOM 664 O O . PRO A 1 85 ? -47.606 -27.278 61.116 1.00 36.62 85 PRO A O 1
ATOM 667 N N . HIS A 1 86 ? -46.893 -26.962 59.017 1.00 34.72 86 HIS A N 1
ATOM 668 C CA . HIS A 1 86 ? -45.504 -26.669 59.373 1.00 34.72 86 HIS A CA 1
ATOM 669 C C . HIS A 1 86 ? -45.197 -25.211 59.032 1.00 34.72 86 HIS A C 1
ATOM 671 O O . HIS A 1 86 ? -45.021 -24.834 57.876 1.00 34.72 86 HIS A O 1
ATOM 677 N N . ALA A 1 87 ? -45.166 -24.390 60.078 1.00 31.55 87 ALA A N 1
ATOM 678 C CA . ALA A 1 87 ? -44.491 -23.107 60.081 1.00 31.55 87 ALA A CA 1
ATOM 679 C C . ALA A 1 87 ? -42.975 -23.336 60.034 1.00 31.55 87 ALA A C 1
ATOM 681 O O . ALA A 1 87 ? -42.486 -24.176 60.785 1.00 31.55 87 ALA A O 1
ATOM 682 N N . LEU A 1 88 ? -42.248 -22.579 59.203 1.00 29.97 88 LEU A N 1
ATOM 683 C CA . LEU A 1 88 ? -40.935 -22.004 59.531 1.00 29.97 88 LEU A CA 1
ATOM 684 C C . LEU A 1 88 ? -40.390 -21.143 58.377 1.00 29.97 88 LEU A C 1
ATOM 686 O O . LEU A 1 88 ? -40.342 -21.561 57.226 1.00 29.97 88 LEU A O 1
ATOM 690 N N . ALA A 1 89 ? -39.901 -19.966 58.776 1.00 31.33 89 ALA A N 1
ATOM 691 C CA . ALA A 1 89 ? -38.883 -19.141 58.126 1.00 31.33 89 ALA A CA 1
ATOM 692 C C . ALA A 1 89 ? -39.285 -18.273 56.916 1.00 31.33 89 ALA A C 1
ATOM 694 O O . ALA A 1 89 ? -38.904 -18.516 55.773 1.00 31.33 89 ALA A O 1
ATOM 695 N N . GLN A 1 90 ? -39.894 -17.123 57.218 1.00 33.91 90 GLN A N 1
ATOM 696 C CA . GLN A 1 90 ? -39.596 -15.893 56.480 1.00 33.91 90 GLN A CA 1
ATOM 697 C C . GLN A 1 90 ? -38.105 -15.562 56.683 1.00 33.91 90 GLN A C 1
ATOM 699 O O . GLN A 1 90 ? -37.680 -15.286 57.803 1.00 33.91 90 GLN A O 1
ATOM 704 N N . ARG A 1 91 ? -37.296 -15.604 55.620 1.00 33.72 91 ARG A N 1
ATOM 705 C CA . ARG A 1 91 ? -35.945 -15.018 55.611 1.00 33.72 91 ARG A CA 1
ATOM 706 C C . ARG A 1 91 ? -36.027 -13.699 54.836 1.00 33.72 91 ARG A C 1
ATOM 708 O O . ARG A 1 91 ? -36.342 -13.755 53.648 1.00 33.72 91 ARG A O 1
ATOM 715 N N . PRO A 1 92 ? -35.758 -12.528 55.441 1.00 33.19 92 PRO A N 1
ATOM 716 C CA . PRO A 1 92 ? -35.615 -11.303 54.676 1.00 33.19 92 PRO A CA 1
ATOM 717 C C . PRO A 1 92 ? -34.201 -11.316 54.097 1.00 33.19 92 PRO A C 1
ATOM 719 O O . PRO A 1 92 ? -33.223 -11.192 54.832 1.00 33.19 92 PRO A O 1
ATOM 722 N N . LEU A 1 93 ? -34.065 -11.530 52.791 1.00 33.50 93 LEU A N 1
ATOM 723 C CA . LEU A 1 93 ? -32.770 -11.449 52.125 1.00 33.50 93 LEU A CA 1
ATOM 724 C C . LEU A 1 93 ? -32.802 -10.349 51.069 1.00 33.50 93 LEU A C 1
ATOM 726 O O . LEU A 1 93 ? -33.591 -10.385 50.133 1.00 33.50 93 LEU A O 1
ATOM 730 N N . ALA A 1 94 ? -31.877 -9.414 51.282 1.00 31.56 94 ALA A N 1
ATOM 731 C CA . ALA A 1 94 ? -31.404 -8.364 50.394 1.00 31.56 94 ALA A CA 1
ATOM 732 C C . ALA A 1 94 ? -32.326 -7.146 50.194 1.00 31.56 94 ALA A C 1
ATOM 734 O O . ALA A 1 94 ? -33.056 -7.024 49.215 1.00 31.56 94 ALA A O 1
ATOM 735 N N . ARG A 1 95 ? -32.136 -6.141 51.066 1.00 34.06 95 ARG A N 1
ATOM 736 C CA . ARG A 1 95 ? -32.139 -4.736 50.626 1.00 34.06 95 ARG A CA 1
ATOM 737 C C . ARG A 1 95 ? -31.062 -4.615 49.543 1.00 34.06 95 ARG A C 1
ATOM 739 O O . ARG A 1 95 ? -29.882 -4.522 49.868 1.00 34.06 95 ARG A O 1
ATOM 746 N N . MET A 1 96 ? -31.450 -4.656 48.272 1.00 31.39 96 MET A N 1
ATOM 747 C CA . MET A 1 96 ? -30.597 -4.140 47.208 1.00 31.39 96 MET A CA 1
ATOM 748 C C . MET A 1 96 ? -30.522 -2.629 47.406 1.00 31.39 96 MET A C 1
ATOM 750 O O . MET A 1 96 ? -31.498 -1.906 47.221 1.00 31.39 96 MET A O 1
ATOM 754 N N . VAL A 1 97 ? -29.362 -2.163 47.856 1.00 34.97 97 VAL A N 1
ATOM 755 C CA . VAL A 1 97 ? -28.995 -0.756 47.763 1.00 34.97 97 VAL A CA 1
ATOM 756 C C . VAL A 1 97 ? -28.883 -0.464 46.270 1.00 34.97 97 VAL A C 1
ATOM 758 O O . VAL A 1 97 ? -27.889 -0.818 45.641 1.00 34.97 97 VAL A O 1
ATOM 761 N N . SER A 1 98 ? -29.922 0.134 45.684 1.00 34.69 98 SER A N 1
ATOM 762 C CA . SER A 1 98 ? -29.787 0.839 44.413 1.00 34.69 98 SER A CA 1
ATOM 763 C C . SER A 1 98 ? -28.851 2.013 44.659 1.00 34.69 98 SER A C 1
ATOM 765 O O . SER A 1 98 ? -29.276 3.100 45.045 1.00 34.69 98 SER A O 1
ATOM 767 N N . ALA A 1 99 ? -27.554 1.778 44.477 1.00 36.06 99 ALA A N 1
ATOM 768 C CA . ALA A 1 99 ? -26.620 2.848 44.208 1.00 36.06 99 ALA A CA 1
ATOM 769 C C . ALA A 1 99 ? -27.014 3.409 42.839 1.00 36.06 99 ALA A C 1
ATOM 771 O O . ALA A 1 99 ? -26.650 2.875 41.794 1.00 36.06 99 ALA A O 1
ATOM 772 N N . LEU A 1 100 ? -27.840 4.454 42.873 1.00 35.56 100 LEU A N 1
ATOM 773 C CA . LEU A 1 100 ? -27.998 5.396 41.783 1.00 35.56 100 LEU A CA 1
ATOM 774 C C . LEU A 1 100 ? -26.611 6.014 41.575 1.00 35.56 100 LEU A C 1
ATOM 776 O O . LEU A 1 100 ? -26.276 7.024 42.190 1.00 35.56 100 LEU A O 1
ATOM 780 N N . LEU A 1 101 ? -25.764 5.357 40.776 1.00 42.03 101 LEU A N 1
ATOM 781 C CA . LEU A 1 101 ? -24.642 6.047 40.165 1.00 42.03 101 LEU A CA 1
ATOM 782 C C . LEU A 1 101 ? -25.290 7.186 39.400 1.00 42.03 101 LEU A C 1
ATOM 784 O O . LEU A 1 101 ? -26.104 6.943 38.505 1.00 42.03 101 LEU A O 1
ATOM 788 N N . LEU A 1 102 ? -25.009 8.407 39.865 1.00 41.28 102 LEU A N 1
ATOM 789 C CA . LEU A 1 102 ? -25.356 9.632 39.177 1.00 41.28 102 LEU A CA 1
ATOM 790 C C . LEU A 1 102 ? -25.166 9.351 37.697 1.00 41.28 102 LEU A C 1
ATOM 792 O O . LEU A 1 102 ? -24.071 8.981 37.269 1.00 41.28 102 LEU A O 1
ATOM 796 N N . SER A 1 103 ? -26.245 9.513 36.943 1.00 48.38 103 SER A N 1
ATOM 797 C CA . SER A 1 103 ? -26.202 9.733 35.516 1.00 48.38 103 SER A CA 1
ATOM 798 C C . SER A 1 103 ? -25.413 11.022 35.281 1.00 48.38 103 SER A C 1
ATOM 800 O O . SER A 1 103 ? -25.962 12.056 34.910 1.00 48.38 103 SER A O 1
ATOM 802 N N . GLY A 1 104 ? -24.101 10.970 35.507 1.00 39.91 104 GLY A N 1
ATOM 803 C CA . GLY A 1 104 ? -23.168 11.615 34.624 1.00 39.91 104 GLY A CA 1
ATOM 804 C C . GLY A 1 104 ? -23.451 10.957 33.295 1.00 39.91 104 GLY A C 1
ATOM 805 O O . GLY A 1 104 ? -22.907 9.903 32.979 1.00 39.91 104 GLY A O 1
ATOM 806 N N . ALA A 1 105 ? -24.389 11.547 32.558 1.00 46.38 105 ALA A N 1
ATOM 807 C CA . ALA A 1 105 ? -24.321 11.509 31.127 1.00 46.38 105 ALA A CA 1
ATOM 808 C C . ALA A 1 105 ? -22.893 11.956 30.818 1.00 46.38 105 ALA A C 1
ATOM 810 O O . ALA A 1 105 ? -22.598 13.148 30.749 1.00 46.38 105 ALA A O 1
ATOM 811 N N . ILE A 1 106 ? -21.986 10.987 30.680 1.00 48.53 106 ILE A N 1
ATOM 812 C CA . ILE A 1 106 ? -20.851 11.133 29.799 1.00 48.53 106 ILE A CA 1
ATOM 813 C C . ILE A 1 106 ? -21.545 11.211 28.450 1.00 48.53 106 ILE A C 1
ATOM 815 O O . ILE A 1 106 ? -21.708 10.229 27.733 1.00 48.53 106 ILE A O 1
ATOM 819 N N . SER A 1 107 ? -22.067 12.401 28.159 1.00 46.47 107 SER A N 1
ATOM 820 C CA . SER A 1 107 ? -22.188 12.857 26.805 1.00 46.47 107 SER A CA 1
ATOM 821 C C . SER A 1 107 ? -20.736 12.857 26.365 1.00 46.47 107 SER A C 1
ATOM 823 O O . SER A 1 107 ? -20.008 13.831 26.550 1.00 46.47 107 SER A O 1
ATOM 825 N N . ALA A 1 108 ? -20.274 11.700 25.889 1.00 50.34 108 ALA A N 1
ATOM 826 C CA . ALA A 1 108 ? -19.245 11.653 24.889 1.00 50.34 108 ALA A CA 1
ATOM 827 C C . ALA A 1 108 ? -19.886 12.421 23.740 1.00 50.34 108 ALA A C 1
ATOM 829 O O . ALA A 1 108 ? -20.546 11.848 22.877 1.00 50.34 108 ALA A O 1
ATOM 830 N N . ALA A 1 109 ? -19.824 13.752 23.829 1.00 51.75 109 ALA A N 1
ATOM 831 C CA . ALA A 1 109 ? -19.985 14.605 22.687 1.00 51.75 109 ALA A CA 1
ATOM 832 C C . ALA A 1 109 ? -18.958 14.022 21.736 1.00 51.75 109 ALA A C 1
ATOM 834 O O . ALA A 1 109 ? -17.762 14.121 22.010 1.00 51.75 109 ALA A O 1
ATOM 835 N N . ALA A 1 110 ? -19.438 13.255 20.752 1.00 58.09 110 ALA A N 1
ATOM 836 C CA . ALA A 1 110 ? -18.598 12.687 19.721 1.00 58.09 110 ALA A CA 1
ATOM 837 C C . ALA A 1 110 ? -17.702 13.838 19.292 1.00 58.09 110 ALA A C 1
ATOM 839 O O . ALA A 1 110 ? -18.232 14.884 18.906 1.00 58.09 110 ALA A O 1
ATOM 840 N N . GLN A 1 111 ? -16.397 13.709 19.550 1.00 63.56 111 GLN A N 1
ATOM 841 C CA . GLN A 1 111 ? -15.449 14.793 19.349 1.00 63.56 111 GLN A CA 1
ATOM 842 C C . GLN A 1 111 ? -15.680 15.275 17.921 1.00 63.56 111 GLN A C 1
ATOM 844 O O . GLN A 1 111 ? -15.449 14.525 16.972 1.00 63.56 111 GLN A O 1
ATOM 849 N N . ALA A 1 112 ? -16.262 16.466 17.772 1.00 76.69 112 ALA A N 1
ATOM 850 C CA . ALA A 1 112 ? -16.622 16.952 16.455 1.00 76.69 112 ALA A CA 1
ATOM 851 C C . ALA A 1 112 ? -15.324 17.066 15.657 1.00 76.69 112 ALA A C 1
ATOM 853 O O . ALA A 1 112 ? -14.333 17.589 16.176 1.00 76.69 112 ALA A O 1
ATOM 854 N N . PHE A 1 113 ? -15.319 16.552 14.426 1.00 83.94 113 PHE A N 1
ATOM 855 C CA . PHE A 1 113 ? -14.149 16.665 13.565 1.00 83.94 113 PHE A CA 1
ATOM 856 C C . PHE A 1 113 ? -13.782 18.147 13.435 1.00 83.94 113 PHE A C 1
ATOM 858 O O . PHE A 1 113 ? -14.641 18.954 13.056 1.00 83.94 113 PHE A O 1
ATOM 865 N N . PRO A 1 114 ? -12.547 18.539 13.792 1.00 88.38 114 PRO A N 1
ATOM 866 C CA . PRO A 1 114 ? -12.159 19.932 13.706 1.00 88.38 114 PRO A CA 1
ATOM 867 C C . PRO A 1 114 ? -12.152 20.362 12.231 1.00 88.38 114 PRO A C 1
ATOM 869 O O . PRO A 1 114 ? -11.800 19.563 11.361 1.00 88.38 114 PRO A O 1
ATOM 872 N N . PRO A 1 115 ? -12.493 21.627 11.919 1.00 92.44 115 PRO A N 1
ATOM 873 C CA . PRO A 1 115 ? -12.510 22.113 10.538 1.00 92.44 115 PRO A CA 1
ATOM 874 C C . PRO A 1 115 ? -11.121 22.106 9.881 1.00 92.44 115 PRO A C 1
ATOM 876 O O . PRO A 1 115 ? -11.029 22.167 8.661 1.00 92.44 115 PRO A O 1
ATOM 879 N N . ASN A 1 116 ? -10.049 22.037 10.680 1.00 93.81 116 ASN A N 1
ATOM 880 C CA . ASN A 1 116 ? -8.674 21.894 10.218 1.00 93.81 116 ASN A CA 1
ATOM 881 C C . ASN A 1 116 ? -7.946 20.868 11.093 1.00 93.81 116 ASN A C 1
ATOM 883 O O . ASN A 1 116 ? -8.012 20.952 12.320 1.00 93.81 116 ASN A O 1
ATOM 887 N N . ILE A 1 117 ? -7.209 19.954 10.463 1.00 92.62 117 ILE A N 1
ATOM 888 C CA . ILE A 1 117 ? -6.318 18.998 11.131 1.00 92.62 117 ILE A CA 1
ATOM 889 C C . ILE A 1 117 ? -4.889 19.321 10.701 1.00 92.62 117 ILE A C 1
ATOM 891 O O . ILE A 1 117 ? -4.585 19.338 9.509 1.00 92.62 117 ILE A O 1
ATOM 895 N N . ASN A 1 118 ? -4.004 19.582 11.663 1.00 94.56 118 ASN A N 1
ATOM 896 C CA . ASN A 1 118 ? -2.587 19.750 11.373 1.00 94.56 118 ASN A CA 1
ATOM 897 C C . ASN A 1 118 ? -1.902 18.375 11.337 1.00 94.56 118 ASN A C 1
ATOM 899 O O . ASN A 1 118 ? -1.751 17.719 12.363 1.00 94.56 118 ASN A O 1
ATOM 903 N N . LEU A 1 119 ? -1.441 17.955 10.158 1.00 95.81 119 LEU A N 1
ATOM 904 C CA . LEU A 1 119 ? -0.823 16.638 9.970 1.00 95.81 119 LEU A CA 1
ATOM 905 C C . LEU A 1 119 ? 0.479 16.448 10.769 1.00 95.81 119 LEU A C 1
ATOM 907 O O . LEU A 1 119 ? 0.887 15.314 11.008 1.00 95.81 119 LEU A O 1
ATOM 911 N N . SER A 1 120 ? 1.140 17.529 11.200 1.00 95.50 120 SER A N 1
ATOM 912 C CA . SER A 1 120 ? 2.342 17.433 12.038 1.00 95.50 120 SER A CA 1
ATOM 913 C C . SER A 1 120 ? 2.051 17.243 13.527 1.00 95.50 120 SER A C 1
ATOM 915 O O . SER A 1 120 ? 2.977 16.932 14.273 1.00 95.50 120 SER A O 1
ATOM 917 N N . SER A 1 121 ? 0.796 17.410 13.964 1.00 94.44 121 SER A N 1
ATOM 918 C CA . SER A 1 121 ? 0.386 17.236 15.363 1.00 94.44 121 SER A CA 1
ATOM 919 C C . SER A 1 121 ? -0.335 15.918 15.642 1.00 94.44 121 SER A C 1
ATOM 921 O O . SER A 1 121 ? -0.822 15.737 16.754 1.00 94.44 121 SER A O 1
ATOM 923 N N . LEU A 1 122 ? -0.421 15.021 14.654 1.00 94.75 122 LEU A N 1
ATOM 924 C CA . LEU A 1 122 ? -1.009 13.694 14.829 1.00 94.75 122 LEU A CA 1
ATOM 925 C C . LEU A 1 122 ? -0.287 12.932 15.946 1.00 94.75 122 LEU A C 1
ATOM 927 O O . LEU A 1 122 ? 0.940 12.963 16.039 1.00 94.75 122 LEU A O 1
ATOM 931 N N . SER A 1 123 ? -1.053 12.251 16.792 1.00 92.19 123 SER A N 1
ATOM 932 C CA . SER A 1 123 ? -0.578 11.663 18.051 1.00 92.19 123 SER A CA 1
ATOM 933 C C . SER A 1 123 ? -0.631 10.133 18.092 1.00 92.19 123 SER A C 1
ATOM 935 O O . SER A 1 123 ? -0.188 9.527 19.066 1.00 92.19 123 SER A O 1
ATOM 937 N N . GLY A 1 124 ? -1.181 9.496 17.059 1.00 92.06 124 GLY A N 1
ATOM 938 C CA . GLY A 1 124 ? -1.550 8.079 17.049 1.00 92.06 124 GLY A CA 1
ATOM 939 C C . GLY A 1 124 ? -2.981 7.835 17.537 1.00 92.06 124 GLY A C 1
ATOM 940 O O . GLY A 1 124 ? -3.632 6.913 17.059 1.00 92.06 124 GLY A O 1
ATOM 941 N N . ALA A 1 125 ? -3.511 8.686 18.425 1.00 88.12 125 ALA A N 1
ATOM 942 C CA . ALA A 1 125 ? -4.900 8.592 18.889 1.00 88.12 125 ALA A CA 1
ATOM 943 C C . ALA A 1 125 ? -5.903 9.218 17.903 1.00 88.12 125 ALA A C 1
ATOM 945 O O . ALA A 1 125 ? -7.052 8.797 17.827 1.00 88.12 125 ALA A O 1
ATOM 946 N N . ASP A 1 126 ? -5.460 10.225 17.153 1.00 88.69 126 ASP A N 1
ATOM 947 C CA . ASP A 1 126 ? -6.234 10.994 16.171 1.00 88.69 126 ASP A CA 1
ATOM 948 C C . ASP A 1 126 ? -5.745 10.788 14.724 1.00 88.69 126 ASP A C 1
ATOM 950 O O . ASP A 1 126 ? -6.226 11.438 13.797 1.00 88.69 126 ASP A O 1
ATOM 954 N N . GLY A 1 127 ? -4.792 9.874 14.527 1.00 92.56 127 GLY A N 1
ATOM 955 C CA . GLY A 1 127 ? -4.171 9.551 13.244 1.00 92.56 127 GLY A CA 1
ATOM 956 C C . GLY A 1 127 ? -2.655 9.417 13.361 1.00 92.56 127 GLY A C 1
ATOM 957 O O . GLY A 1 127 ? -2.071 9.659 14.416 1.00 92.56 127 GLY A O 1
ATOM 958 N N . PHE A 1 128 ? -2.001 9.025 12.271 1.00 95.62 128 PHE A N 1
ATOM 959 C CA . PHE A 1 128 ? -0.554 8.821 12.217 1.00 95.62 128 PHE A CA 1
ATOM 960 C C . PHE A 1 128 ? -0.005 9.095 10.815 1.00 95.62 128 PHE A C 1
ATOM 962 O O . PHE A 1 128 ? -0.742 9.117 9.829 1.00 95.62 128 PHE A O 1
ATOM 969 N N . ARG A 1 129 ? 1.308 9.314 10.728 1.00 97.50 129 ARG A N 1
ATOM 970 C CA . ARG A 1 129 ? 2.043 9.515 9.473 1.00 97.50 129 ARG A CA 1
ATOM 971 C C . ARG A 1 129 ? 2.785 8.245 9.061 1.00 97.50 129 ARG A C 1
ATOM 973 O O . ARG A 1 129 ? 3.361 7.570 9.911 1.00 97.50 129 ARG A O 1
ATOM 980 N N . LEU A 1 130 ? 2.826 7.964 7.760 1.00 98.12 130 LEU A N 1
ATOM 981 C CA . LEU A 1 130 ? 3.666 6.922 7.168 1.00 98.12 130 LEU A CA 1
ATOM 982 C C . LEU A 1 130 ? 4.933 7.544 6.572 1.00 98.12 130 LEU A C 1
ATOM 984 O O . LEU A 1 130 ? 4.837 8.371 5.665 1.00 98.12 130 LEU A O 1
ATOM 988 N N . ASP A 1 131 ? 6.105 7.133 7.056 1.00 98.12 131 ASP A N 1
ATOM 989 C CA . ASP A 1 131 ? 7.393 7.632 6.560 1.00 98.12 131 ASP A CA 1
ATOM 990 C C . ASP A 1 131 ? 7.992 6.662 5.531 1.00 98.12 131 ASP A C 1
ATOM 992 O O . ASP A 1 131 ? 8.153 5.467 5.792 1.00 98.12 131 ASP A O 1
ATOM 996 N N . GLY A 1 132 ? 8.303 7.186 4.339 1.00 98.19 132 GLY A N 1
ATOM 997 C CA . GLY A 1 132 ? 8.931 6.436 3.248 1.00 98.19 132 GLY A CA 1
ATOM 998 C C . GLY A 1 132 ? 10.328 5.914 3.602 1.00 98.19 132 GLY A C 1
ATOM 999 O O . GLY A 1 132 ? 10.982 6.427 4.507 1.00 98.19 132 GLY A O 1
ATOM 1000 N N . VAL A 1 133 ? 10.784 4.888 2.878 1.00 98.31 133 VAL A N 1
ATOM 1001 C CA . VAL A 1 133 ? 12.014 4.152 3.215 1.00 98.31 133 VAL A CA 1
ATOM 1002 C C . VAL A 1 133 ? 13.277 4.912 2.820 1.00 98.31 133 VAL A C 1
ATOM 1004 O O . VAL A 1 133 ? 14.174 5.065 3.648 1.00 98.31 133 VAL A O 1
ATOM 1007 N N . ALA A 1 134 ? 13.361 5.389 1.576 1.00 97.94 134 ALA A N 1
ATOM 1008 C CA . ALA A 1 134 ? 14.533 6.092 1.075 1.00 97.94 134 ALA A CA 1
ATOM 1009 C C . ALA A 1 134 ? 14.184 7.381 0.316 1.00 97.94 134 ALA A C 1
ATOM 1011 O O . ALA A 1 134 ? 13.045 7.656 -0.080 1.00 97.94 134 ALA A O 1
ATOM 1012 N N . ALA A 1 135 ? 15.209 8.216 0.136 1.00 97.75 135 ALA A N 1
ATOM 1013 C CA . ALA A 1 135 ? 15.093 9.457 -0.611 1.00 97.75 135 ALA A CA 1
ATOM 1014 C C . ALA A 1 135 ? 14.690 9.174 -2.064 1.00 97.75 135 ALA A C 1
ATOM 1016 O O . ALA A 1 135 ? 15.262 8.312 -2.721 1.00 97.75 135 ALA A O 1
ATOM 1017 N N . SER A 1 136 ? 13.763 9.974 -2.591 1.00 97.94 136 SER A N 1
ATOM 1018 C CA . SER A 1 136 ? 13.262 9.853 -3.969 1.00 97.94 136 SER A CA 1
ATOM 1019 C C . SER A 1 136 ? 12.507 8.556 -4.288 1.00 97.94 136 SER A C 1
ATOM 1021 O O . SER A 1 136 ? 12.291 8.278 -5.464 1.00 97.94 136 SER A O 1
ATOM 1023 N N . ASP A 1 137 ? 12.032 7.812 -3.285 1.00 98.44 137 ASP A N 1
ATOM 1024 C CA . ASP A 1 137 ? 11.132 6.667 -3.507 1.00 98.44 137 ASP A CA 1
ATOM 1025 C C . ASP A 1 137 ? 9.722 7.105 -3.944 1.00 98.44 137 ASP A C 1
ATOM 1027 O O . ASP A 1 137 ? 8.985 6.336 -4.563 1.00 98.44 137 ASP A O 1
ATOM 1031 N N . TYR A 1 138 ? 9.351 8.357 -3.639 1.00 98.31 138 TYR A N 1
ATOM 1032 C CA . TYR A 1 138 ? 8.008 8.918 -3.844 1.00 98.31 138 TYR A CA 1
ATOM 1033 C C . TYR A 1 138 ? 6.906 8.049 -3.218 1.00 98.31 138 TYR A C 1
ATOM 1035 O O . TYR A 1 138 ? 5.861 7.827 -3.828 1.00 98.31 138 TYR A O 1
ATOM 1043 N N . SER A 1 139 ? 7.144 7.564 -1.993 1.00 98.38 139 SER A N 1
ATOM 1044 C CA . SER A 1 139 ? 6.095 6.948 -1.173 1.00 98.38 139 SER A CA 1
ATOM 1045 C C . SER A 1 139 ? 4.887 7.881 -1.061 1.00 98.38 139 SER A C 1
ATOM 1047 O O . SER A 1 139 ? 5.047 9.096 -0.925 1.00 98.38 139 SER A O 1
ATOM 1049 N N . GLY A 1 140 ? 3.683 7.318 -1.153 1.00 98.19 140 GLY A N 1
ATOM 1050 C CA . GLY A 1 140 ? 2.440 8.086 -1.204 1.00 98.19 140 GLY A CA 1
ATOM 1051 C C . GLY A 1 140 ? 2.072 8.574 -2.606 1.00 98.19 140 GLY A C 1
ATOM 1052 O O . GLY A 1 140 ? 1.148 9.371 -2.740 1.00 98.19 140 GLY A O 1
ATOM 1053 N N . ARG A 1 141 ? 2.751 8.100 -3.665 1.00 98.38 141 ARG A N 1
ATOM 1054 C CA . ARG A 1 141 ? 2.379 8.397 -5.063 1.00 98.38 141 ARG A CA 1
ATOM 1055 C C . ARG A 1 141 ? 0.954 7.946 -5.385 1.00 98.38 141 ARG A C 1
ATOM 1057 O O . ARG A 1 141 ? 0.250 8.632 -6.120 1.00 98.38 141 ARG A O 1
ATOM 1064 N N . SER A 1 142 ? 0.567 6.787 -4.869 1.00 98.69 142 SER A N 1
ATOM 1065 C CA . SER A 1 142 ? -0.765 6.203 -4.994 1.00 98.69 142 SER A CA 1
ATOM 1066 C C . SER A 1 142 ? -1.109 5.537 -3.665 1.00 98.69 142 SER A C 1
ATOM 1068 O O . SER A 1 142 ? -0.234 4.928 -3.048 1.00 98.69 142 SER A O 1
ATOM 1070 N N . VAL A 1 143 ? -2.344 5.703 -3.195 1.00 98.69 143 VAL A N 1
ATOM 1071 C CA . VAL A 1 143 ? -2.830 5.132 -1.933 1.00 98.69 143 VAL A CA 1
ATOM 1072 C C . VAL A 1 143 ? -4.239 4.590 -2.124 1.00 98.69 143 VAL A C 1
ATOM 1074 O O . VAL A 1 143 ? -5.013 5.144 -2.908 1.00 98.69 143 VAL A O 1
ATOM 1077 N N . SER A 1 144 ? -4.580 3.525 -1.407 1.00 98.50 144 SER A N 1
ATOM 1078 C CA . SER A 1 144 ? -5.931 2.964 -1.402 1.00 98.50 144 SER A CA 1
ATOM 1079 C C . SER A 1 144 ? -6.236 2.295 -0.066 1.00 98.50 144 SER A C 1
ATOM 1081 O O . SER A 1 144 ? -5.318 1.851 0.629 1.00 98.50 144 SER A O 1
ATOM 1083 N N . ALA A 1 145 ? -7.523 2.202 0.271 1.00 96.12 145 ALA A N 1
ATOM 1084 C CA . ALA A 1 145 ? -7.961 1.200 1.235 1.00 96.12 145 ALA A CA 1
ATOM 1085 C C . ALA A 1 145 ? -7.674 -0.179 0.624 1.00 96.12 145 ALA A C 1
ATOM 1087 O O . ALA A 1 145 ? -7.944 -0.378 -0.560 1.00 96.12 145 ALA A O 1
ATOM 1088 N N . ALA A 1 146 ? -7.081 -1.081 1.401 1.00 96.19 146 ALA A N 1
ATOM 1089 C CA . ALA A 1 146 ? -6.787 -2.451 0.985 1.00 96.19 146 ALA A CA 1
ATOM 1090 C C . ALA A 1 146 ? -7.936 -3.419 1.337 1.00 96.19 146 ALA A C 1
ATOM 1092 O O . ALA A 1 146 ? -8.026 -4.485 0.736 1.00 96.19 146 ALA A O 1
ATOM 1093 N N . GLY A 1 147 ? -8.840 -3.015 2.241 1.00 95.69 147 GLY A N 1
ATOM 1094 C CA . GLY A 1 147 ? -9.768 -3.933 2.910 1.00 95.69 147 GLY A CA 1
ATOM 1095 C C . GLY A 1 147 ? -9.033 -4.765 3.961 1.00 95.69 147 GLY A C 1
ATOM 1096 O O . GLY A 1 147 ? -7.842 -4.559 4.168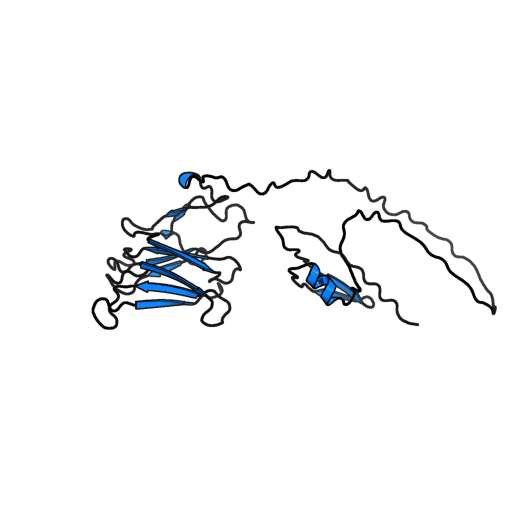 1.00 95.69 147 GLY A O 1
ATOM 1097 N N . ASP A 1 148 ? -9.725 -5.678 4.630 1.00 96.50 148 ASP A N 1
ATOM 1098 C CA . ASP A 1 148 ? -9.102 -6.648 5.537 1.00 96.50 148 ASP A CA 1
ATOM 1099 C C . ASP A 1 148 ? -8.437 -7.773 4.725 1.00 96.50 148 ASP A C 1
ATOM 1101 O O . ASP A 1 148 ? -9.102 -8.706 4.263 1.00 96.50 148 ASP A O 1
ATOM 1105 N N . ILE A 1 149 ? -7.128 -7.659 4.489 1.00 97.00 149 ILE A N 1
ATOM 1106 C CA . ILE A 1 149 ? -6.379 -8.636 3.687 1.00 97.00 149 ILE A CA 1
ATOM 1107 C C . ILE A 1 149 ? -5.773 -9.748 4.543 1.00 97.00 149 ILE A C 1
ATOM 1109 O O . ILE A 1 149 ? -5.253 -10.730 4.005 1.00 97.00 149 ILE A O 1
ATOM 1113 N N . ASN A 1 150 ? -5.770 -9.559 5.865 1.00 95.94 150 ASN A N 1
ATOM 1114 C CA . ASN A 1 150 ? -5.078 -10.410 6.826 1.00 95.94 150 ASN A CA 1
ATOM 1115 C C . ASN A 1 150 ? -6.051 -11.226 7.713 1.00 95.94 150 ASN A C 1
ATOM 1117 O O . ASN A 1 150 ? -5.616 -12.111 8.461 1.00 95.94 150 ASN A O 1
ATOM 1121 N N . GLY A 1 151 ? -7.354 -10.956 7.601 1.00 94.81 151 GLY A N 1
ATOM 1122 C CA . GLY A 1 151 ? -8.440 -11.672 8.252 1.00 94.81 151 GLY A CA 1
ATOM 1123 C C . GLY A 1 151 ? -8.715 -11.288 9.701 1.00 94.81 151 GLY A C 1
ATOM 1124 O O . GLY A 1 151 ? -9.364 -12.073 10.400 1.00 94.81 151 GLY A O 1
ATOM 1125 N N . ASP A 1 152 ? -8.188 -10.169 10.198 1.00 94.06 152 ASP A N 1
ATOM 1126 C CA . ASP A 1 152 ? -8.337 -9.773 11.603 1.00 94.06 152 ASP A CA 1
ATOM 1127 C C . ASP A 1 152 ? -9.605 -8.943 11.890 1.00 94.06 152 ASP A C 1
ATOM 1129 O O . ASP A 1 152 ? -9.914 -8.637 13.048 1.00 94.06 152 ASP A O 1
ATOM 1133 N N . GLY A 1 153 ? -10.393 -8.658 10.851 1.00 93.62 153 GLY A N 1
ATOM 1134 C CA . GLY A 1 153 ? -11.618 -7.874 10.904 1.00 93.62 153 GLY A CA 1
ATOM 1135 C C . GLY A 1 153 ? -11.392 -6.364 10.847 1.00 93.62 153 GLY A C 1
ATOM 1136 O O . GLY A 1 153 ? -12.335 -5.612 11.122 1.00 93.62 153 GLY A O 1
ATOM 1137 N N . ILE A 1 154 ? -10.177 -5.905 10.536 1.00 94.75 154 ILE A N 1
ATOM 1138 C CA . ILE A 1 154 ? -9.809 -4.491 10.465 1.00 94.75 154 ILE A CA 1
ATOM 1139 C C . ILE A 1 154 ? -9.244 -4.181 9.080 1.00 94.75 154 ILE A C 1
ATOM 1141 O O . ILE A 1 154 ? -8.349 -4.851 8.589 1.00 94.75 154 ILE A O 1
ATOM 1145 N N . ASP A 1 155 ? -9.756 -3.122 8.452 1.00 96.38 155 ASP A N 1
ATOM 1146 C CA . ASP A 1 155 ? -9.282 -2.725 7.127 1.00 96.38 155 ASP A CA 1
ATOM 1147 C C . ASP A 1 155 ? -7.808 -2.281 7.146 1.00 96.38 155 ASP A C 1
ATOM 1149 O O . ASP A 1 155 ? -7.375 -1.473 7.977 1.00 96.38 155 ASP A O 1
ATOM 1153 N N . ASP A 1 156 ? -7.075 -2.737 6.136 1.00 97.62 156 ASP A N 1
ATOM 1154 C CA . ASP A 1 156 ? -5.678 -2.427 5.876 1.00 97.62 156 ASP A CA 1
ATOM 1155 C C . ASP A 1 156 ? -5.523 -1.282 4.855 1.00 97.62 156 ASP A C 1
ATOM 1157 O O . ASP A 1 156 ? -6.472 -0.818 4.205 1.00 97.62 156 ASP A O 1
ATOM 1161 N N . LEU A 1 157 ? -4.284 -0.823 4.661 1.00 97.94 157 LEU A N 1
ATOM 1162 C CA . LEU A 1 157 ? -3.933 0.249 3.722 1.00 97.94 157 LEU A CA 1
ATOM 1163 C C . LEU A 1 157 ? -2.820 -0.185 2.771 1.00 97.94 157 LEU A C 1
ATOM 1165 O O . LEU A 1 157 ? -1.866 -0.829 3.198 1.00 97.94 157 LEU A O 1
ATOM 1169 N N . ILE A 1 158 ? -2.868 0.262 1.513 1.00 98.81 158 ILE A N 1
ATOM 1170 C CA . ILE A 1 158 ? -1.760 0.106 0.559 1.00 98.81 158 ILE A CA 1
ATOM 1171 C C . ILE A 1 158 ? -1.218 1.460 0.087 1.00 98.81 158 ILE A C 1
ATOM 1173 O O . ILE A 1 158 ? -1.973 2.380 -0.238 1.00 98.81 158 ILE A O 1
ATOM 1177 N N . VAL A 1 159 ? 0.112 1.573 0.030 1.00 98.88 159 VAL A N 1
ATOM 1178 C CA . VAL A 1 159 ? 0.853 2.775 -0.373 1.00 98.88 159 VAL A CA 1
ATOM 1179 C C . VAL A 1 159 ? 1.899 2.434 -1.432 1.00 98.88 159 VAL A C 1
ATOM 1181 O O . VAL A 1 159 ? 2.773 1.602 -1.207 1.00 98.88 159 VAL A O 1
ATOM 1184 N N . GLY A 1 160 ? 1.847 3.112 -2.576 1.00 98.75 160 GLY A N 1
ATOM 1185 C CA . GLY A 1 160 ? 2.801 2.968 -3.675 1.00 98.75 160 GLY A CA 1
ATOM 1186 C C . GLY A 1 160 ? 4.012 3.904 -3.570 1.00 98.75 160 GLY A C 1
ATOM 1187 O O . GLY A 1 160 ? 3.877 5.090 -3.248 1.00 98.75 160 GLY A O 1
ATOM 1188 N N . ALA A 1 161 ? 5.192 3.372 -3.892 1.00 98.81 161 ALA A N 1
ATOM 1189 C CA . ALA A 1 161 ? 6.482 4.058 -3.971 1.00 98.81 161 ALA A CA 1
ATOM 1190 C C . ALA A 1 161 ? 7.222 3.641 -5.257 1.00 98.81 161 ALA A C 1
ATOM 1192 O O . ALA A 1 161 ? 8.212 2.908 -5.249 1.00 98.81 161 ALA A O 1
ATOM 1193 N N . TYR A 1 162 ? 6.704 4.101 -6.393 1.00 98.69 162 TYR A N 1
ATOM 1194 C CA . TYR A 1 162 ? 7.083 3.624 -7.728 1.00 98.69 162 TYR A CA 1
ATOM 1195 C C . TYR A 1 162 ? 8.551 3.823 -8.135 1.00 98.69 162 TYR A C 1
ATOM 1197 O O . TYR A 1 162 ? 9.000 3.223 -9.106 1.00 98.69 162 TYR A O 1
ATOM 1205 N N . ARG A 1 163 ? 9.315 4.665 -7.425 1.00 98.56 163 ARG A N 1
ATOM 1206 C CA . AR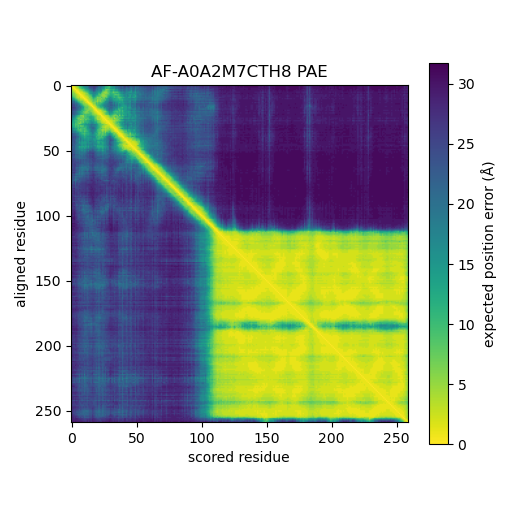G A 1 163 ? 10.755 4.853 -7.681 1.00 98.56 163 ARG A CA 1
ATOM 1207 C C . ARG A 1 163 ? 11.661 4.154 -6.680 1.00 98.56 163 ARG A C 1
ATOM 1209 O O . ARG A 1 163 ? 12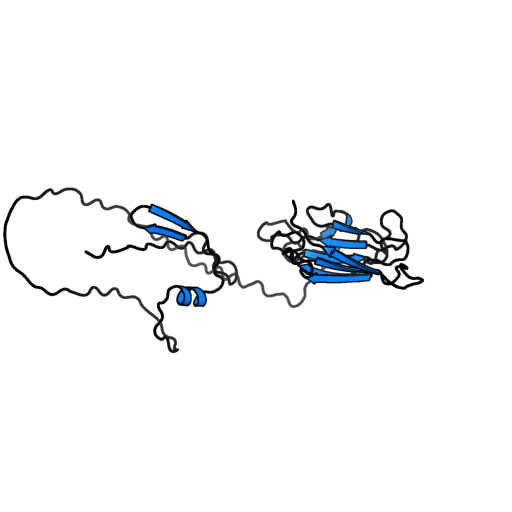.882 4.240 -6.838 1.00 98.56 163 ARG A O 1
ATOM 1216 N N . ALA A 1 164 ? 11.086 3.456 -5.701 1.00 98.62 164 ALA A N 1
ATOM 1217 C CA . ALA A 1 164 ? 11.857 2.641 -4.781 1.00 98.62 164 ALA A CA 1
ATOM 1218 C C . ALA A 1 164 ? 12.753 1.664 -5.547 1.00 98.62 164 ALA A C 1
ATOM 1220 O O . ALA A 1 164 ? 12.421 1.199 -6.641 1.00 98.62 164 ALA A O 1
ATOM 1221 N N . SER A 1 165 ? 13.924 1.395 -4.977 1.00 98.50 165 SER A N 1
ATOM 1222 C CA . SER A 1 165 ? 14.924 0.507 -5.573 1.00 98.50 165 SER A CA 1
ATOM 1223 C C . SER A 1 165 ? 15.208 -0.686 -4.658 1.00 98.50 165 SER A C 1
ATOM 1225 O O . SER A 1 165 ? 16.336 -0.825 -4.169 1.00 98.50 165 SER A O 1
ATOM 1227 N N . PRO A 1 166 ? 14.193 -1.520 -4.351 1.00 97.12 166 PRO A N 1
ATOM 1228 C CA . PRO A 1 166 ? 14.371 -2.669 -3.476 1.00 97.12 166 PRO A CA 1
ATOM 1229 C C . PRO A 1 166 ? 15.458 -3.600 -4.015 1.00 97.12 166 PRO A C 1
ATOM 1231 O O . PRO A 1 166 ? 15.598 -3.793 -5.223 1.00 97.12 166 PRO A O 1
ATOM 1234 N N . ASN A 1 167 ? 16.253 -4.166 -3.106 1.00 94.00 167 ASN A N 1
ATOM 1235 C CA . ASN A 1 167 ? 17.317 -5.127 -3.423 1.00 94.00 167 ASN A CA 1
ATOM 1236 C C . ASN A 1 167 ? 18.353 -4.615 -4.453 1.00 94.00 167 ASN A C 1
ATOM 1238 O O . ASN A 1 167 ? 19.027 -5.411 -5.099 1.00 94.00 167 ASN A O 1
ATOM 1242 N N . GLY A 1 168 ? 18.488 -3.291 -4.613 1.00 93.31 168 GLY A N 1
ATOM 1243 C CA . GLY A 1 168 ? 19.389 -2.668 -5.590 1.00 93.31 168 GLY A CA 1
ATOM 1244 C C . GLY A 1 168 ? 18.819 -2.544 -7.011 1.00 93.31 168 GLY A C 1
ATOM 1245 O O . GLY A 1 168 ? 19.507 -2.029 -7.892 1.00 93.31 168 GLY A O 1
ATOM 1246 N N . ASN A 1 169 ? 17.569 -2.952 -7.247 1.00 96.19 169 ASN A N 1
ATOM 1247 C CA . ASN A 1 169 ? 16.924 -2.868 -8.557 1.00 96.19 169 ASN A CA 1
ATOM 1248 C C . ASN A 1 169 ? 16.397 -1.454 -8.810 1.00 96.19 169 ASN A C 1
ATOM 1250 O O . ASN A 1 169 ? 15.299 -1.105 -8.368 1.00 96.19 169 ASN A O 1
ATOM 1254 N N . ALA A 1 170 ? 17.190 -0.649 -9.520 1.00 98.19 170 ALA A N 1
ATOM 1255 C CA . ALA A 1 170 ? 16.933 0.769 -9.755 1.00 98.19 170 ALA A CA 1
ATOM 1256 C C . ALA A 1 170 ? 15.509 1.032 -10.270 1.00 98.19 170 ALA A C 1
ATOM 1258 O O . ALA A 1 170 ? 15.134 0.584 -11.353 1.00 98.19 170 ALA A O 1
ATOM 1259 N N . SER A 1 171 ? 14.724 1.767 -9.478 1.00 98.31 171 SER A N 1
ATOM 1260 C CA . SER A 1 171 ? 13.330 2.119 -9.772 1.00 98.31 171 SER A CA 1
ATOM 1261 C C . SER A 1 171 ? 12.481 0.936 -10.252 1.00 98.31 171 SER A C 1
ATOM 1263 O O . SER A 1 171 ? 11.646 1.089 -11.133 1.00 98.31 171 SER A O 1
ATOM 1265 N N . SER A 1 172 ? 12.694 -0.259 -9.704 1.00 98.50 172 SER A N 1
ATOM 1266 C CA . SER A 1 172 ? 11.736 -1.361 -9.882 1.00 98.50 172 SER A CA 1
ATOM 1267 C C . SER A 1 172 ? 10.395 -1.052 -9.211 1.00 98.50 172 SER A C 1
ATOM 1269 O O . SER A 1 172 ? 9.348 -1.505 -9.672 1.00 98.50 172 SER A O 1
ATOM 1271 N N . GLY A 1 173 ? 10.422 -0.188 -8.193 1.00 98.75 173 GLY A N 1
ATOM 1272 C CA . GLY A 1 173 ? 9.264 0.255 -7.438 1.00 98.75 173 GLY A CA 1
ATOM 1273 C C . GLY A 1 173 ? 8.908 -0.707 -6.308 1.00 98.75 173 GLY A C 1
ATOM 1274 O O . GLY A 1 173 ? 9.250 -1.889 -6.337 1.00 98.75 173 GLY A O 1
ATOM 1275 N N . SER A 1 174 ? 8.226 -0.185 -5.294 1.00 98.75 174 SER A N 1
ATOM 1276 C CA . SER A 1 174 ? 7.662 -0.979 -4.203 1.00 98.75 174 SER A CA 1
ATOM 1277 C C . SER A 1 174 ? 6.254 -0.493 -3.878 1.00 98.75 174 SER A C 1
ATOM 1279 O O . SER A 1 174 ? 5.936 0.685 -4.049 1.00 98.75 174 SER A O 1
ATOM 1281 N N . SER A 1 175 ? 5.429 -1.385 -3.341 1.00 98.75 175 SER A N 1
ATOM 1282 C CA . SER A 1 175 ? 4.212 -1.031 -2.606 1.00 98.75 175 SER A CA 1
ATOM 1283 C C . SER A 1 175 ? 4.309 -1.546 -1.175 1.00 98.75 175 SER A C 1
ATOM 1285 O O . SER A 1 175 ? 4.986 -2.536 -0.912 1.00 98.75 175 SER A O 1
ATOM 1287 N N . TYR A 1 176 ? 3.651 -0.876 -0.242 1.00 98.81 176 TYR A N 1
ATOM 1288 C CA . TYR A 1 176 ? 3.663 -1.221 1.173 1.00 98.81 176 TYR A CA 1
ATOM 1289 C C . TYR A 1 176 ? 2.231 -1.424 1.629 1.00 98.81 176 TYR A C 1
ATOM 1291 O O . TYR A 1 176 ? 1.414 -0.519 1.467 1.00 98.81 176 TYR A O 1
ATOM 1299 N N . VAL A 1 177 ? 1.946 -2.592 2.191 1.00 98.56 177 VAL A N 1
ATOM 1300 C CA . VAL A 1 177 ? 0.688 -2.854 2.881 1.00 98.56 177 VAL A CA 1
ATOM 1301 C C . VAL A 1 177 ? 0.916 -2.633 4.365 1.00 98.56 177 VAL A C 1
ATOM 1303 O O . VAL A 1 177 ? 1.865 -3.178 4.924 1.00 98.56 177 VAL A O 1
ATOM 1306 N N . VAL A 1 178 ? 0.078 -1.820 4.992 1.00 98.31 178 VAL A N 1
ATOM 1307 C CA . VAL A 1 178 ? 0.114 -1.524 6.424 1.00 98.31 178 VAL A CA 1
ATOM 1308 C C . VAL A 1 178 ? -1.140 -2.108 7.041 1.00 98.31 178 VAL A C 1
ATOM 1310 O O . VAL A 1 178 ? -2.237 -1.733 6.627 1.00 98.31 178 VAL A O 1
ATOM 1313 N N . PHE A 1 179 ? -0.966 -2.990 8.026 1.00 96.94 179 PHE A N 1
ATOM 1314 C CA . PHE A 1 1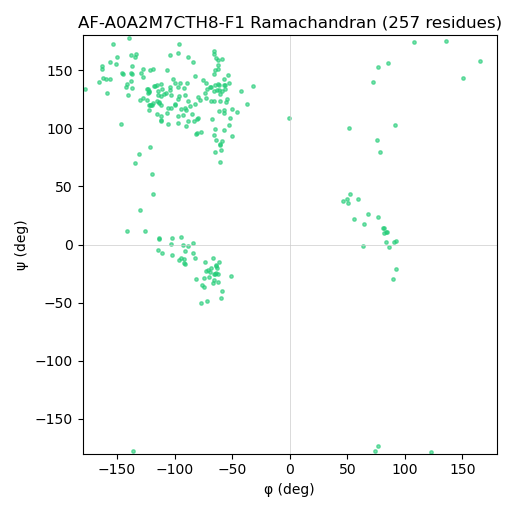79 ? -2.115 -3.602 8.674 1.00 96.94 179 PHE A CA 1
ATOM 1315 C C . PHE A 1 179 ? -2.853 -2.621 9.579 1.00 96.94 179 PHE A C 1
ATOM 1317 O O . PHE A 1 179 ? -2.232 -1.832 10.310 1.00 96.94 179 PHE A O 1
ATOM 1324 N N . GLY A 1 180 ? -4.180 -2.693 9.518 1.00 95.81 180 GLY A N 1
ATOM 1325 C CA . GLY A 1 180 ? -5.077 -2.067 10.468 1.00 95.81 180 GLY A CA 1
ATOM 1326 C C . GLY A 1 180 ? -4.814 -2.574 11.885 1.00 95.81 180 GLY A C 1
ATOM 1327 O O . GLY A 1 180 ? -4.172 -3.598 12.111 1.00 95.81 180 GLY A O 1
ATOM 1328 N N . LYS A 1 181 ? -5.247 -1.804 12.885 1.00 93.81 181 LYS A N 1
ATOM 1329 C CA . LYS A 1 181 ? -5.151 -2.216 14.288 1.00 93.81 181 LYS A CA 1
ATOM 1330 C C . LYS A 1 181 ? -6.336 -1.718 15.082 1.00 93.81 181 LYS A C 1
ATOM 1332 O O . LYS A 1 181 ? -6.815 -0.603 14.871 1.00 93.81 181 LYS A O 1
ATOM 1337 N N . ASP A 1 182 ? -6.730 -2.514 16.068 1.00 89.50 182 ASP A N 1
ATOM 1338 C CA . ASP A 1 182 ? -7.804 -2.145 16.977 1.00 89.50 182 ASP A CA 1
ATOM 1339 C C . ASP A 1 182 ? -7.382 -0.936 17.820 1.00 89.50 182 ASP A C 1
ATOM 1341 O O . ASP A 1 182 ? -6.367 -0.955 18.519 1.00 89.50 182 ASP A O 1
ATOM 1345 N N . THR A 1 183 ? -8.170 0.130 17.769 1.00 85.12 183 THR A N 1
ATOM 1346 C CA . THR A 1 183 ? -7.920 1.356 18.537 1.00 85.12 183 THR A CA 1
ATOM 1347 C C . THR A 1 183 ? -8.466 1.285 19.963 1.00 85.12 183 THR A C 1
ATOM 1349 O O . THR A 1 183 ? -8.156 2.160 20.772 1.00 85.12 183 THR A O 1
ATOM 1352 N N . ALA A 1 184 ? -9.212 0.230 20.321 1.00 81.94 184 ALA A N 1
ATOM 1353 C CA . ALA A 1 184 ? -9.609 -0.031 21.703 1.00 81.94 184 ALA A CA 1
ATOM 1354 C C . ALA A 1 184 ? -8.398 -0.309 22.610 1.00 81.94 184 ALA A C 1
ATOM 1356 O O . ALA A 1 184 ? -8.454 -0.054 23.815 1.00 81.94 184 ALA A O 1
ATOM 1357 N N . THR A 1 185 ? -7.285 -0.777 22.037 1.00 79.94 185 THR A N 1
ATOM 1358 C CA . THR A 1 185 ? -6.012 -0.905 22.751 1.00 79.94 185 THR A CA 1
ATOM 1359 C C . THR A 1 185 ? -5.169 0.354 22.544 1.00 79.94 185 THR A C 1
ATOM 1361 O O . THR A 1 185 ? -4.677 0.635 21.449 1.00 79.94 185 THR A O 1
ATOM 1364 N N . VAL A 1 186 ? -4.983 1.122 23.619 1.00 75.62 186 VAL A N 1
ATOM 1365 C CA . VAL A 1 186 ? -4.174 2.351 23.608 1.00 75.62 186 VAL A CA 1
ATOM 1366 C C . VAL A 1 186 ? -2.733 2.046 23.183 1.00 75.62 186 VAL A C 1
ATOM 1368 O O . VAL A 1 186 ? -2.094 1.151 23.731 1.00 75.62 186 VAL A O 1
ATOM 1371 N N . GLY A 1 187 ? -2.205 2.836 22.244 1.00 77.38 187 GLY A N 1
ATOM 1372 C CA . GLY A 1 187 ? -0.811 2.752 21.790 1.00 77.38 187 GLY A CA 1
ATOM 1373 C C . GLY A 1 187 ? -0.569 1.853 20.575 1.00 77.38 187 GLY A C 1
ATOM 1374 O O . GLY A 1 187 ? 0.578 1.723 20.153 1.00 77.38 187 GLY A O 1
ATOM 1375 N N . ASN A 1 188 ? -1.615 1.272 19.977 1.00 86.44 188 ASN A N 1
ATOM 1376 C CA . ASN A 1 188 ? -1.472 0.467 1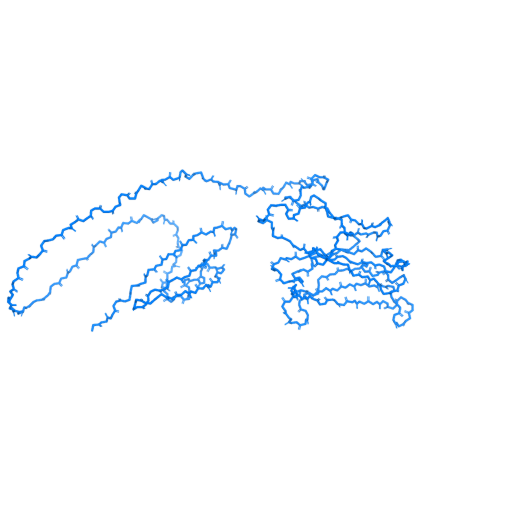8.757 1.00 86.44 188 ASN A CA 1
ATOM 1377 C C . ASN A 1 188 ? -0.945 1.274 17.557 1.00 86.44 188 ASN A C 1
ATOM 1379 O O . ASN A 1 188 ? -0.166 0.743 16.753 1.00 86.44 188 ASN A O 1
ATOM 1383 N N . PHE A 1 189 ? -1.297 2.560 17.487 1.00 90.88 189 PHE A N 1
ATOM 1384 C CA . PHE A 1 189 ? -0.701 3.525 16.569 1.00 90.88 189 PHE A CA 1
ATOM 1385 C C . PHE A 1 189 ? 0.176 4.521 17.324 1.00 90.88 189 PHE A C 1
ATOM 1387 O O . PHE A 1 189 ? -0.241 5.144 18.300 1.00 90.88 189 PHE A O 1
ATOM 1394 N N . THR A 1 190 ? 1.400 4.690 16.837 1.00 93.12 190 THR A N 1
ATOM 1395 C CA . THR A 1 190 ? 2.285 5.805 17.177 1.00 93.12 190 THR A CA 1
ATOM 1396 C C . THR A 1 190 ? 2.026 6.977 16.223 1.00 93.12 190 THR A C 1
ATOM 1398 O O . THR A 1 190 ? 1.522 6.751 15.126 1.00 93.12 190 THR A O 1
ATOM 1401 N N . PRO A 1 191 ? 2.430 8.220 16.557 1.00 95.44 191 PRO A N 1
ATOM 1402 C CA . PRO A 1 191 ? 2.339 9.376 15.649 1.00 95.44 191 PRO A CA 1
ATOM 1403 C C . PRO A 1 191 ? 2.938 9.144 14.256 1.00 95.44 191 PRO A C 1
ATOM 1405 O O . PRO A 1 191 ? 2.594 9.810 13.280 1.00 95.44 191 PRO A O 1
ATOM 1408 N N . THR A 1 192 ? 3.909 8.239 14.168 1.00 96.94 192 THR A N 1
ATOM 1409 C CA . THR A 1 192 ? 4.648 7.929 12.951 1.00 96.94 192 THR A CA 1
ATOM 1410 C C . THR A 1 192 ? 4.926 6.435 12.890 1.00 96.94 192 THR A C 1
ATOM 1412 O O . THR A 1 192 ? 5.359 5.850 13.885 1.00 96.94 192 THR A O 1
ATOM 1415 N N . LEU A 1 193 ? 4.712 5.842 11.719 1.00 97.25 193 LEU A N 1
ATOM 1416 C CA . LEU A 1 193 ? 5.111 4.486 11.364 1.00 97.25 193 LEU A CA 1
ATOM 1417 C C . LEU A 1 193 ? 6.062 4.561 10.163 1.00 97.25 193 LEU A C 1
ATOM 1419 O O . LEU A 1 193 ? 5.703 5.067 9.102 1.00 97.25 193 LEU A O 1
ATOM 1423 N N . ALA A 1 194 ? 7.286 4.069 10.331 1.00 98.25 194 ALA A N 1
ATOM 1424 C CA . ALA A 1 194 ? 8.244 3.977 9.236 1.00 98.25 194 ALA A CA 1
ATOM 1425 C C . ALA A 1 194 ? 7.925 2.750 8.376 1.00 98.25 194 ALA A C 1
ATOM 1427 O O . ALA A 1 194 ? 7.877 1.637 8.887 1.00 98.25 194 ALA A O 1
ATOM 1428 N N . LEU A 1 195 ? 7.772 2.915 7.062 1.00 98.50 195 LEU A N 1
ATOM 1429 C CA . LEU A 1 195 ? 7.506 1.786 6.159 1.00 98.50 195 LEU A CA 1
ATOM 1430 C C . LEU A 1 195 ? 8.664 0.772 6.114 1.00 98.50 195 LEU A C 1
ATOM 1432 O O . LEU A 1 195 ? 8.481 -0.376 5.719 1.00 98.50 195 LEU A O 1
ATOM 1436 N N . SER A 1 196 ? 9.856 1.171 6.562 1.00 98.06 196 SER A N 1
ATOM 1437 C CA . SER A 1 196 ? 11.015 0.290 6.722 1.00 98.06 196 SER A CA 1
ATOM 1438 C C . SER A 1 196 ? 10.910 -0.661 7.918 1.00 98.06 196 SER A C 1
ATOM 1440 O O . SER A 1 196 ? 11.681 -1.615 7.981 1.00 98.06 196 SER A O 1
ATOM 1442 N N . SER A 1 197 ? 9.986 -0.427 8.860 1.00 97.75 197 SER A N 1
ATOM 1443 C CA . SER A 1 197 ? 9.786 -1.286 10.036 1.00 97.75 197 SER A CA 1
ATOM 1444 C C . SER A 1 197 ? 8.698 -2.348 9.852 1.00 97.75 197 SER A C 1
ATOM 1446 O O . SER A 1 197 ? 8.367 -3.056 10.810 1.00 97.75 197 SER A O 1
ATOM 1448 N N . LEU A 1 198 ? 8.142 -2.474 8.642 1.00 97.69 198 LEU A N 1
ATOM 1449 C CA . LEU A 1 198 ? 7.191 -3.532 8.316 1.00 97.69 198 LEU A CA 1
ATOM 1450 C C . LEU A 1 198 ? 7.867 -4.907 8.372 1.00 97.69 198 LEU A C 1
ATOM 1452 O O . LEU A 1 198 ? 8.961 -5.088 7.835 1.00 97.69 198 LEU A O 1
ATOM 1456 N N . ASN A 1 199 ? 7.233 -5.868 9.041 1.00 96.12 199 ASN A N 1
ATOM 1457 C CA . ASN A 1 199 ? 7.863 -7.143 9.407 1.00 96.12 199 ASN A CA 1
ATOM 1458 C C . ASN A 1 199 ? 6.940 -8.370 9.292 1.00 96.12 199 ASN A C 1
ATOM 1460 O O . ASN A 1 199 ? 7.286 -9.442 9.785 1.00 96.12 199 ASN A O 1
ATOM 1464 N N . GLY A 1 200 ? 5.773 -8.221 8.670 1.00 95.31 200 GLY A N 1
ATOM 1465 C CA . GLY A 1 200 ? 4.778 -9.278 8.506 1.00 95.31 200 GLY A CA 1
ATOM 1466 C C . GLY A 1 200 ? 3.714 -9.327 9.603 1.00 95.31 200 GLY A C 1
ATOM 1467 O O . GLY A 1 200 ? 2.634 -9.828 9.331 1.00 95.31 200 GLY A O 1
ATOM 1468 N N . SER A 1 201 ? 3.952 -8.771 10.800 1.00 93.38 201 SER A N 1
ATOM 1469 C CA . SER A 1 201 ? 2.913 -8.661 11.845 1.00 93.38 201 SER A CA 1
ATOM 1470 C C . SER A 1 201 ? 2.211 -7.302 11.875 1.00 93.38 201 SER A C 1
ATOM 1472 O O . SER A 1 201 ? 1.183 -7.144 12.522 1.00 93.38 201 SER A O 1
ATOM 1474 N N . ASN A 1 202 ? 2.762 -6.307 11.184 1.00 94.75 202 ASN A N 1
ATOM 1475 C CA . ASN A 1 202 ? 2.223 -4.948 11.071 1.00 94.75 202 ASN A CA 1
ATOM 1476 C C . ASN A 1 202 ? 2.040 -4.500 9.609 1.00 94.75 202 ASN A C 1
ATOM 1478 O O . ASN A 1 202 ? 1.829 -3.315 9.349 1.00 94.75 202 ASN A O 1
ATOM 1482 N N . GLY A 1 203 ? 2.158 -5.437 8.667 1.00 97.12 203 GLY A N 1
ATOM 1483 C CA . GLY A 1 203 ? 2.175 -5.190 7.232 1.00 97.12 203 GLY A CA 1
ATOM 1484 C C . GLY A 1 203 ? 3.436 -5.728 6.555 1.00 97.12 203 GLY A C 1
ATOM 1485 O O . GLY A 1 203 ? 4.307 -6.325 7.193 1.00 97.12 203 GLY A O 1
ATOM 1486 N N . PHE A 1 204 ? 3.548 -5.522 5.247 1.00 98.00 204 PHE A N 1
ATOM 1487 C CA . PHE A 1 204 ? 4.639 -6.046 4.425 1.00 98.00 204 PHE A CA 1
ATOM 1488 C C . PHE A 1 204 ? 4.897 -5.186 3.181 1.00 98.00 204 PHE A C 1
ATOM 1490 O O . PHE A 1 204 ? 4.159 -4.252 2.868 1.00 98.00 204 PHE A O 1
ATOM 1497 N N . ARG A 1 205 ? 5.978 -5.503 2.462 1.00 98.44 205 ARG A N 1
ATOM 1498 C CA . ARG A 1 205 ? 6.394 -4.825 1.230 1.00 98.44 205 ARG A CA 1
ATOM 1499 C C . ARG A 1 205 ? 6.242 -5.753 0.025 1.00 98.44 205 ARG A C 1
ATOM 1501 O O . ARG A 1 205 ? 6.617 -6.919 0.095 1.00 98.44 205 ARG A O 1
ATOM 1508 N N . LEU A 1 206 ? 5.741 -5.206 -1.075 1.00 98.50 206 LEU A N 1
ATOM 1509 C CA . LEU A 1 206 ? 5.671 -5.816 -2.399 1.00 98.50 206 LEU A CA 1
ATOM 1510 C C . LEU A 1 206 ? 6.741 -5.170 -3.285 1.00 98.50 206 LEU A C 1
ATOM 1512 O O . LEU A 1 206 ? 6.686 -3.963 -3.524 1.00 98.50 206 LEU A O 1
ATOM 1516 N N . ASP A 1 207 ? 7.707 -5.955 -3.756 1.00 98.38 207 ASP A N 1
ATOM 1517 C CA . ASP A 1 207 ? 8.826 -5.472 -4.573 1.00 98.38 207 ASP A CA 1
ATOM 1518 C C . ASP A 1 207 ? 8.547 -5.646 -6.071 1.00 98.38 207 ASP A C 1
ATOM 1520 O O . ASP A 1 207 ? 8.002 -6.663 -6.500 1.00 98.38 207 ASP A O 1
ATOM 1524 N N . GLY A 1 208 ? 8.915 -4.646 -6.875 1.00 97.69 208 GLY A N 1
ATOM 1525 C CA . GLY A 1 208 ? 8.842 -4.712 -8.332 1.00 97.69 208 GLY A CA 1
ATOM 1526 C C . GLY A 1 208 ? 9.791 -5.756 -8.927 1.00 97.69 208 GLY A C 1
ATOM 1527 O O . GLY A 1 208 ? 10.853 -6.040 -8.370 1.00 97.69 208 GLY A O 1
ATOM 1528 N N . GLY A 1 209 ? 9.397 -6.325 -10.069 1.00 94.75 209 GLY A N 1
ATOM 1529 C CA . GLY A 1 209 ? 10.072 -7.475 -10.675 1.00 94.75 209 GLY A CA 1
ATOM 1530 C C . GLY A 1 209 ? 11.436 -7.147 -11.284 1.00 94.75 209 GLY A C 1
ATOM 1531 O O . GLY A 1 209 ? 12.412 -7.846 -11.012 1.00 94.75 209 GLY A O 1
ATOM 1532 N N . ALA A 1 210 ? 11.518 -6.084 -12.086 1.00 97.19 210 ALA A N 1
ATOM 1533 C CA . ALA A 1 210 ? 12.733 -5.664 -12.774 1.00 97.19 210 ALA A CA 1
ATOM 1534 C C . ALA A 1 210 ? 12.987 -4.154 -12.658 1.00 97.19 210 ALA A C 1
ATOM 1536 O O . ALA A 1 210 ? 12.114 -3.358 -12.311 1.00 97.19 210 ALA A O 1
ATOM 1537 N N . ALA A 1 211 ? 14.235 -3.752 -12.908 1.00 98.00 211 ALA A N 1
ATOM 1538 C CA . ALA A 1 211 ? 14.633 -2.350 -12.874 1.00 98.00 211 ALA A CA 1
ATOM 1539 C C . ALA A 1 211 ? 13.839 -1.532 -13.905 1.00 98.00 211 ALA A C 1
ATOM 1541 O O . ALA A 1 211 ? 13.799 -1.880 -15.081 1.00 98.00 211 ALA A O 1
ATOM 1542 N N . GLY A 1 212 ? 13.260 -0.416 -13.467 1.00 98.00 212 GLY A N 1
ATOM 1543 C CA . GLY A 1 212 ? 12.486 0.479 -14.326 1.00 98.00 212 GLY A CA 1
ATOM 1544 C C . GLY A 1 212 ? 11.007 0.124 -14.501 1.00 98.00 212 GLY A C 1
ATOM 1545 O O . GLY A 1 212 ? 10.311 0.920 -15.126 1.00 98.00 212 GLY A O 1
ATOM 1546 N N . ASP A 1 213 ? 10.516 -0.975 -13.914 1.00 98.31 213 ASP A N 1
ATOM 1547 C CA . ASP A 1 213 ? 9.116 -1.423 -14.041 1.00 98.31 213 ASP A CA 1
ATOM 1548 C C . ASP A 1 213 ? 8.094 -0.454 -13.422 1.00 98.31 213 ASP A C 1
ATOM 1550 O O . ASP A 1 213 ? 6.928 -0.423 -13.822 1.00 98.31 213 ASP A O 1
ATOM 1554 N N . TYR A 1 214 ? 8.532 0.343 -12.444 1.00 98.50 214 TYR A N 1
ATOM 1555 C CA . TYR A 1 214 ? 7.715 1.318 -11.712 1.00 98.50 214 TYR A CA 1
ATOM 1556 C C . TYR A 1 214 ? 6.516 0.675 -10.991 1.00 98.50 214 TYR A C 1
ATOM 1558 O O . TYR A 1 214 ? 5.429 1.248 -10.922 1.00 98.50 214 TYR A O 1
ATOM 1566 N N . SER A 1 215 ? 6.711 -0.511 -10.405 1.00 98.75 215 SER A N 1
ATOM 1567 C CA . SER A 1 215 ? 5.689 -1.164 -9.578 1.00 98.75 215 SER A CA 1
ATOM 1568 C C . SER A 1 215 ? 5.236 -0.262 -8.427 1.00 98.75 215 SER A C 1
ATOM 1570 O O . SER A 1 215 ? 6.045 0.396 -7.772 1.00 98.75 215 SER A O 1
ATOM 1572 N N . GLY A 1 216 ? 3.929 -0.206 -8.173 1.00 98.56 216 GLY A N 1
ATOM 1573 C CA . GLY A 1 216 ? 3.350 0.722 -7.199 1.00 98.56 216 GLY A CA 1
ATOM 1574 C C . GLY A 1 216 ? 3.126 2.131 -7.752 1.00 98.56 216 GLY A C 1
ATOM 1575 O O . GLY A 1 216 ? 2.877 3.059 -6.981 1.00 98.56 216 GLY A O 1
ATOM 1576 N N . HIS A 1 217 ? 3.186 2.321 -9.077 1.00 98.56 217 HIS A N 1
ATOM 1577 C CA . HIS A 1 217 ? 2.742 3.569 -9.708 1.00 98.56 217 HIS A CA 1
ATOM 1578 C C . HIS A 1 217 ? 1.228 3.780 -9.554 1.00 98.56 217 HIS A C 1
ATOM 1580 O O . HIS A 1 217 ? 0.771 4.917 -9.421 1.00 98.56 217 HIS A O 1
ATOM 1586 N N . SER A 1 218 ? 0.466 2.685 -9.497 1.00 98.62 218 SER A N 1
ATOM 1587 C CA . SER A 1 218 ? -0.945 2.665 -9.099 1.00 98.62 218 SER A CA 1
ATOM 1588 C C . SER A 1 218 ? -1.216 1.469 -8.189 1.00 98.62 218 SER A C 1
ATOM 1590 O O . SER A 1 218 ? -0.661 0.392 -8.414 1.00 98.62 218 SER A O 1
ATOM 1592 N N . VAL A 1 219 ? -2.041 1.668 -7.160 1.00 98.81 219 VAL A N 1
ATOM 1593 C CA . VAL A 1 219 ? -2.471 0.621 -6.223 1.00 98.81 219 VAL A CA 1
ATOM 1594 C C . VAL A 1 219 ? -3.967 0.746 -5.945 1.00 98.81 219 VAL A C 1
ATOM 1596 O O . VAL A 1 219 ? -4.501 1.858 -5.925 1.00 98.81 219 VAL A O 1
ATOM 1599 N N . SER A 1 220 ? -4.648 -0.377 -5.725 1.00 98.62 220 SER A N 1
ATOM 1600 C CA . SER A 1 220 ? -6.054 -0.399 -5.310 1.00 98.62 220 SER A CA 1
ATOM 1601 C C . SER A 1 220 ? -6.406 -1.700 -4.585 1.00 98.62 220 SER A C 1
ATOM 1603 O O . SER A 1 220 ? -5.745 -2.717 -4.804 1.00 98.62 220 SER A O 1
ATOM 1605 N N . ALA A 1 221 ? -7.459 -1.686 -3.764 1.00 97.62 221 ALA A N 1
ATOM 1606 C CA . ALA A 1 221 ? -8.169 -2.917 -3.432 1.00 97.62 221 ALA A CA 1
ATOM 1607 C C . ALA A 1 221 ? -8.787 -3.526 -4.698 1.00 97.62 221 ALA A C 1
ATOM 1609 O O . ALA A 1 221 ? -9.370 -2.820 -5.524 1.00 97.62 221 ALA A O 1
ATOM 1610 N N . ALA A 1 222 ? -8.679 -4.842 -4.828 1.00 97.69 222 ALA A N 1
ATOM 1611 C CA . ALA A 1 222 ? -9.371 -5.628 -5.842 1.00 97.69 222 ALA A CA 1
ATOM 1612 C C . ALA A 1 222 ? -10.695 -6.221 -5.314 1.00 97.69 222 ALA A C 1
ATOM 1614 O O . ALA A 1 222 ? -11.516 -6.671 -6.113 1.00 97.69 222 ALA A O 1
ATOM 1615 N N . GLY A 1 223 ? -10.928 -6.160 -3.995 1.00 96.31 223 GLY A N 1
ATOM 1616 C CA . GLY A 1 223 ? -11.983 -6.925 -3.321 1.00 96.31 223 GLY A CA 1
ATOM 1617 C C . GLY A 1 223 ? -11.566 -8.386 -3.149 1.00 96.31 223 GLY A C 1
ATOM 1618 O O . GLY A 1 223 ? -10.432 -8.719 -3.445 1.00 96.31 223 GLY A O 1
ATOM 1619 N N . ASP A 1 224 ? -12.461 -9.248 -2.680 1.00 96.69 224 ASP A N 1
ATOM 1620 C CA . ASP A 1 224 ? -12.227 -10.699 -2.649 1.00 96.69 224 ASP A CA 1
ATOM 1621 C C . ASP A 1 224 ? -12.533 -11.283 -4.039 1.00 96.69 224 ASP A C 1
ATOM 1623 O O . ASP A 1 224 ? -13.698 -11.504 -4.392 1.00 96.69 224 ASP A O 1
ATOM 1627 N N . ILE A 1 225 ? -11.511 -11.444 -4.883 1.00 97.81 225 ILE A N 1
ATOM 1628 C CA . ILE A 1 225 ? -11.693 -11.914 -6.262 1.00 97.81 225 ILE A CA 1
ATOM 1629 C C . ILE A 1 225 ? -11.572 -13.432 -6.389 1.00 97.81 225 ILE A C 1
ATOM 1631 O O . ILE A 1 225 ? -11.956 -13.986 -7.426 1.00 97.81 225 ILE A O 1
ATOM 1635 N N . ASN A 1 226 ? -11.022 -14.101 -5.375 1.00 97.00 226 ASN A N 1
ATOM 1636 C CA . ASN A 1 226 ? -10.821 -15.548 -5.369 1.00 97.00 226 ASN A CA 1
ATOM 1637 C C . ASN A 1 226 ? -11.882 -16.300 -4.527 1.00 97.00 226 ASN A C 1
ATOM 1639 O O . ASN A 1 226 ? -11.994 -17.523 -4.647 1.00 97.00 226 ASN A O 1
ATOM 1643 N N . GLY A 1 227 ? -12.714 -15.580 -3.772 1.00 96.62 227 GLY A N 1
ATOM 1644 C CA . GLY A 1 227 ? -13.818 -16.096 -2.970 1.00 96.62 227 GLY A CA 1
ATOM 1645 C C . GLY A 1 227 ? -13.391 -16.755 -1.659 1.00 96.62 227 GLY A C 1
ATOM 1646 O O . GLY A 1 227 ? -14.118 -17.631 -1.177 1.00 96.62 227 GLY A O 1
ATOM 1647 N N . ASP A 1 228 ? -12.220 -16.414 -1.117 1.00 95.62 228 ASP A N 1
ATOM 1648 C CA . ASP A 1 228 ? -11.692 -16.997 0.122 1.00 95.62 228 ASP A CA 1
ATOM 1649 C C . ASP A 1 228 ? -12.079 -16.224 1.394 1.00 95.62 228 ASP A C 1
ATOM 1651 O O . ASP A 1 228 ? -11.876 -16.724 2.505 1.00 95.62 228 ASP A O 1
ATOM 1655 N N . GLY A 1 229 ? -12.733 -15.073 1.234 1.00 94.31 229 GLY A N 1
ATOM 1656 C CA . GLY A 1 229 ? -13.195 -14.220 2.318 1.00 94.31 229 GLY A CA 1
ATOM 1657 C C . GLY A 1 229 ? -12.197 -13.152 2.764 1.00 94.31 229 GLY A C 1
ATOM 1658 O O . GLY A 1 229 ? -12.530 -12.422 3.699 1.00 94.31 229 GLY A O 1
ATOM 1659 N N . PHE A 1 230 ? -11.028 -13.031 2.127 1.00 96.44 230 PHE A N 1
ATOM 1660 C CA . PHE A 1 230 ? -10.044 -11.979 2.395 1.00 96.44 230 PHE A CA 1
ATOM 1661 C C . PHE A 1 230 ? -10.021 -10.942 1.266 1.00 96.44 230 PHE A C 1
ATOM 1663 O O . PHE A 1 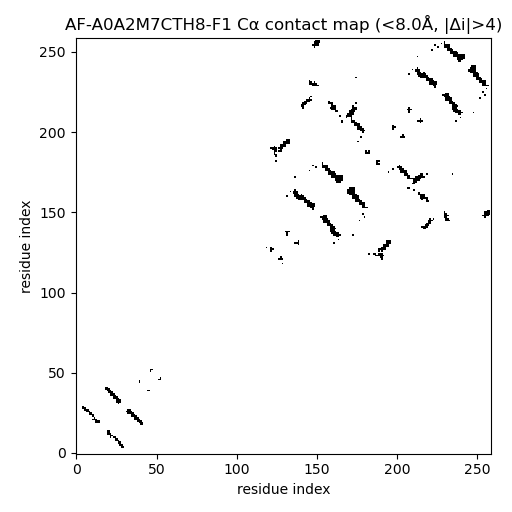230 ? -10.318 -11.228 0.109 1.00 96.44 230 PHE A O 1
ATOM 1670 N N . GLY A 1 231 ? -9.688 -9.694 1.597 1.00 96.12 231 GLY A N 1
ATOM 1671 C CA . GLY A 1 231 ? -9.483 -8.663 0.584 1.00 96.12 231 GLY A CA 1
ATOM 1672 C C . GLY A 1 231 ? -8.233 -8.936 -0.258 1.00 96.12 231 GLY A C 1
ATOM 1673 O O . GLY A 1 231 ? -7.166 -9.217 0.281 1.00 96.12 231 GLY A O 1
ATOM 1674 N N . ASP A 1 232 ? -8.340 -8.770 -1.576 1.00 98.06 232 ASP A N 1
ATOM 1675 C CA . ASP A 1 232 ? -7.212 -8.843 -2.503 1.00 98.06 232 ASP A CA 1
ATOM 1676 C C . ASP A 1 232 ? -6.770 -7.452 -2.966 1.00 98.06 232 ASP A C 1
ATOM 1678 O O . ASP A 1 232 ? -7.497 -6.454 -2.892 1.00 98.06 232 ASP A O 1
ATOM 1682 N N . LEU A 1 233 ? -5.559 -7.386 -3.514 1.00 98.38 233 LEU A N 1
ATOM 1683 C CA . LEU A 1 233 ? -4.919 -6.154 -3.963 1.00 98.38 233 LEU A CA 1
ATOM 1684 C C . LEU A 1 233 ? -4.565 -6.217 -5.436 1.00 98.38 233 LEU A C 1
ATOM 1686 O O . LEU A 1 233 ? -4.198 -7.270 -5.947 1.00 98.38 233 LEU A O 1
ATOM 1690 N N . ILE A 1 234 ? -4.573 -5.061 -6.097 1.00 98.75 234 ILE A N 1
ATOM 1691 C CA . ILE A 1 234 ? -4.016 -4.897 -7.439 1.00 98.75 234 ILE A CA 1
ATOM 1692 C C . ILE A 1 234 ? -2.958 -3.790 -7.462 1.00 98.75 234 ILE A C 1
ATOM 1694 O O . ILE A 1 234 ? -3.152 -2.696 -6.925 1.00 98.75 234 ILE A O 1
ATOM 1698 N N . VAL A 1 235 ? -1.822 -4.081 -8.097 1.00 98.81 235 VAL A N 1
ATOM 1699 C CA . VAL A 1 235 ? -0.665 -3.186 -8.220 1.00 98.81 235 VAL A CA 1
ATOM 1700 C C . VAL A 1 235 ? -0.266 -3.058 -9.685 1.00 98.81 235 VAL A C 1
ATOM 1702 O O . VAL A 1 235 ? -0.010 -4.054 -10.360 1.00 98.81 235 VAL A O 1
ATOM 1705 N N . GLY A 1 236 ? -0.182 -1.824 -10.179 1.00 98.69 236 GLY A N 1
ATOM 1706 C CA . GLY A 1 236 ? 0.286 -1.525 -11.530 1.00 98.69 236 GLY A CA 1
ATOM 1707 C C . GLY A 1 236 ? 1.789 -1.252 -11.584 1.00 98.69 236 GLY A C 1
ATOM 1708 O O . GLY A 1 236 ? 2.313 -0.473 -10.782 1.00 98.69 236 GLY A O 1
ATOM 1709 N N . ALA A 1 237 ? 2.446 -1.854 -12.575 1.00 98.62 237 ALA A N 1
ATOM 1710 C CA . ALA A 1 237 ? 3.805 -1.568 -13.020 1.00 98.62 237 ALA A CA 1
ATOM 1711 C C . ALA A 1 237 ? 3.737 -1.180 -14.505 1.00 98.62 237 ALA A C 1
ATOM 1713 O O . ALA A 1 237 ? 3.854 -2.023 -15.398 1.00 98.62 237 ALA A O 1
ATOM 1714 N N . ASP A 1 238 ? 3.449 0.095 -14.778 1.00 98.12 238 ASP A N 1
ATOM 1715 C CA . ASP A 1 238 ? 3.105 0.578 -16.123 1.00 98.12 238 ASP A CA 1
ATOM 1716 C C . ASP A 1 238 ? 4.263 0.494 -17.124 1.00 98.12 238 ASP A C 1
ATOM 1718 O O . ASP A 1 238 ? 4.044 0.627 -18.326 1.00 98.12 238 ASP A O 1
ATOM 1722 N N . ARG A 1 239 ? 5.484 0.243 -16.642 1.00 98.31 239 ARG A N 1
ATOM 1723 C CA . ARG A 1 239 ? 6.692 0.153 -17.466 1.00 98.31 239 ARG A CA 1
ATOM 1724 C C . ARG A 1 239 ? 7.322 -1.225 -17.520 1.00 98.31 239 ARG A C 1
ATOM 1726 O O . ARG A 1 239 ? 8.388 -1.351 -18.105 1.00 98.31 239 ARG A O 1
ATOM 1733 N N . ALA A 1 240 ? 6.691 -2.229 -16.923 1.00 98.38 240 ALA A N 1
ATOM 1734 C CA . ALA A 1 240 ? 7.144 -3.595 -17.109 1.00 98.38 240 ALA A CA 1
ATOM 1735 C C . ALA A 1 240 ? 7.042 -3.998 -18.591 1.00 98.38 240 ALA A C 1
ATOM 1737 O O . ALA A 1 240 ? 6.170 -3.520 -19.320 1.00 98.38 240 ALA A O 1
ATOM 1738 N N . ASP A 1 241 ? 7.911 -4.913 -19.020 1.00 97.56 241 ASP A N 1
ATOM 1739 C CA . ASP A 1 241 ? 8.080 -5.263 -20.435 1.00 97.56 241 ASP A CA 1
ATOM 1740 C C . ASP A 1 241 ? 7.774 -6.743 -20.765 1.00 97.56 241 ASP A C 1
ATOM 1742 O O . ASP A 1 241 ? 8.530 -7.358 -21.524 1.00 97.56 241 ASP A O 1
ATOM 1746 N N . PRO A 1 242 ? 6.698 -7.378 -20.247 1.00 97.25 242 PRO A N 1
ATOM 1747 C CA . PRO A 1 242 ? 6.460 -8.805 -20.491 1.00 97.25 242 PRO A CA 1
ATOM 1748 C C . PRO A 1 242 ? 6.252 -9.143 -21.977 1.00 97.25 242 PRO A C 1
ATOM 1750 O O . PRO A 1 242 ? 6.521 -10.269 -22.388 1.00 97.25 242 PRO A O 1
ATOM 1753 N N . ASN A 1 243 ? 5.788 -8.180 -22.783 1.00 97.81 243 ASN A N 1
ATOM 1754 C CA . ASN A 1 243 ? 5.504 -8.347 -24.212 1.00 97.81 243 ASN A CA 1
ATOM 1755 C C . ASN A 1 243 ? 6.141 -7.243 -25.081 1.00 97.81 243 ASN A C 1
ATOM 1757 O O . ASN A 1 243 ? 5.610 -6.889 -26.134 1.00 97.81 243 ASN A O 1
ATOM 1761 N N . GLY A 1 244 ? 7.274 -6.687 -24.645 1.00 96.00 244 GLY A N 1
ATOM 1762 C CA . GLY A 1 244 ? 7.962 -5.573 -25.306 1.00 96.00 244 GLY A CA 1
ATOM 1763 C C . GLY A 1 244 ? 7.837 -4.252 -24.545 1.00 96.00 244 GLY A C 1
ATOM 1764 O O . GLY A 1 244 ? 7.135 -4.175 -23.537 1.00 96.00 244 GLY A O 1
ATOM 1765 N N . ASN A 1 245 ? 8.540 -3.227 -25.039 1.00 96.12 245 ASN A N 1
ATOM 1766 C CA . ASN A 1 245 ? 8.754 -1.962 -24.330 1.00 96.12 245 ASN A CA 1
ATOM 1767 C C . ASN A 1 245 ? 7.448 -1.295 -23.873 1.00 96.12 245 ASN A C 1
ATOM 1769 O O . ASN A 1 245 ? 6.582 -0.974 -24.689 1.00 96.12 245 ASN A O 1
ATOM 1773 N N . TYR A 1 246 ? 7.379 -1.023 -22.577 1.00 95.94 246 TYR A N 1
ATOM 1774 C CA . TYR A 1 246 ? 6.296 -0.415 -21.824 1.00 95.94 246 TYR A CA 1
ATOM 1775 C C . TYR A 1 246 ? 4.936 -1.073 -22.080 1.00 95.94 246 TYR A C 1
ATOM 1777 O O . TYR A 1 246 ? 3.909 -0.396 -22.121 1.00 95.94 246 TYR A O 1
ATOM 1785 N N . SER A 1 247 ? 4.924 -2.398 -22.279 1.00 98.12 247 SER A N 1
ATOM 1786 C CA . SER A 1 247 ? 3.676 -3.166 -22.420 1.00 98.12 247 SER A CA 1
ATOM 1787 C C . SER A 1 247 ? 2.875 -3.236 -21.116 1.00 98.12 247 SER A C 1
ATOM 1789 O O . SER A 1 247 ? 1.661 -3.435 -21.158 1.00 98.12 247 SER A O 1
ATOM 1791 N N . GLY A 1 248 ? 3.537 -2.997 -19.984 1.00 98.25 248 GLY A N 1
ATOM 1792 C CA . GLY A 1 248 ? 2.958 -2.915 -18.656 1.00 98.25 248 GLY A CA 1
ATOM 1793 C C . GLY A 1 248 ? 2.627 -4.281 -18.061 1.00 98.25 248 GLY A C 1
ATOM 1794 O O . GLY A 1 248 ? 2.322 -5.250 -18.758 1.00 98.25 248 GLY A O 1
ATOM 1795 N N . SER A 1 249 ? 2.639 -4.331 -16.733 1.00 98.50 249 SER A N 1
ATOM 1796 C CA . SER A 1 249 ? 2.130 -5.453 -15.946 1.00 98.50 249 SER A CA 1
ATOM 1797 C C . SER A 1 249 ? 1.168 -4.939 -14.882 1.00 98.50 249 SER A C 1
ATOM 1799 O O . SER A 1 249 ? 1.325 -3.843 -14.340 1.00 98.50 249 SER A O 1
ATOM 1801 N N . SER A 1 250 ? 0.166 -5.749 -14.559 1.00 98.31 250 SER A N 1
ATOM 1802 C CA . SER A 1 250 ? -0.661 -5.585 -13.365 1.00 98.31 250 SER A CA 1
ATOM 1803 C C . SER A 1 250 ? -0.584 -6.870 -12.560 1.00 98.31 250 SER A C 1
ATOM 1805 O O . SER A 1 250 ? -0.689 -7.959 -13.121 1.00 98.31 250 SER A O 1
ATOM 1807 N N . TYR A 1 251 ? -0.377 -6.735 -11.259 1.00 98.50 251 TYR A N 1
ATOM 1808 C CA . TYR A 1 251 ? -0.214 -7.851 -10.341 1.00 98.50 251 TYR A CA 1
ATOM 1809 C C . TYR A 1 251 ? -1.389 -7.866 -9.380 1.00 98.50 251 TYR A C 1
ATOM 1811 O O . TYR A 1 251 ? -1.682 -6.838 -8.772 1.00 98.50 251 TYR A O 1
ATOM 1819 N N . VAL A 1 252 ? -2.037 -9.020 -9.241 1.00 98.31 252 VAL A N 1
ATOM 1820 C CA . VAL A 1 252 ? -2.990 -9.265 -8.158 1.00 98.31 252 VAL A CA 1
ATOM 1821 C C . VAL A 1 252 ? -2.273 -10.014 -7.044 1.00 98.31 252 VAL A C 1
ATOM 1823 O O . VAL A 1 252 ? -1.521 -10.950 -7.317 1.00 98.31 252 VAL A O 1
ATOM 1826 N N . VAL A 1 253 ? -2.497 -9.595 -5.803 1.00 98.12 253 VAL A N 1
ATOM 1827 C CA . VAL A 1 253 ? -1.983 -10.256 -4.602 1.00 98.12 253 VAL A CA 1
ATOM 1828 C C . VAL A 1 253 ? -3.177 -10.665 -3.758 1.00 98.12 253 VAL A C 1
ATOM 1830 O O . VAL A 1 253 ? -3.961 -9.798 -3.378 1.00 98.12 253 VAL A O 1
ATOM 1833 N N . PHE A 1 254 ? -3.307 -11.966 -3.496 1.00 97.56 254 PHE A N 1
ATOM 1834 C CA . PHE A 1 254 ? -4.397 -12.477 -2.674 1.00 97.56 254 PHE A CA 1
ATOM 1835 C C . PHE A 1 254 ? -4.172 -12.196 -1.192 1.00 97.56 254 PHE A C 1
ATOM 1837 O O . PHE A 1 254 ? -3.036 -12.296 -0.708 1.00 97.56 254 PHE A O 1
ATOM 1844 N N . GLY A 1 255 ? -5.257 -11.856 -0.501 1.00 96.50 255 GLY A N 1
ATOM 1845 C CA . GLY A 1 255 ? -5.307 -11.853 0.953 1.00 96.50 255 GLY A CA 1
ATOM 1846 C C . GLY A 1 255 ? -5.173 -13.268 1.519 1.00 96.50 255 GLY A C 1
ATOM 1847 O O . GLY A 1 255 ? -5.273 -14.263 0.804 1.00 96.50 255 GLY A O 1
ATOM 1848 N N . GLN A 1 256 ? -4.877 -13.370 2.811 1.00 93.50 256 GLN A N 1
ATOM 1849 C CA . GLN A 1 256 ? -4.904 -14.637 3.543 1.00 93.50 256 GLN A CA 1
ATOM 1850 C C . GLN A 1 256 ? -4.933 -14.378 5.046 1.00 93.50 256 GLN A C 1
ATOM 1852 O O . GLN A 1 256 ? -4.335 -13.412 5.523 1.00 93.50 256 GLN A O 1
ATOM 1857 N N . SER A 1 257 ? -5.529 -15.298 5.811 1.00 85.81 257 SER A N 1
ATOM 1858 C CA . SER A 1 257 ? -5.442 -15.258 7.271 1.00 85.81 257 SER A CA 1
ATOM 1859 C C . SER A 1 257 ? -3.983 -15.248 7.718 1.00 85.81 257 SER A C 1
ATOM 1861 O O . SER A 1 257 ? -3.192 -16.091 7.276 1.00 85.81 257 SER A O 1
ATOM 1863 N N . THR A 1 258 ? -3.642 -14.366 8.654 1.00 70.19 258 THR A N 1
ATOM 1864 C CA . THR A 1 258 ? -2.415 -14.541 9.436 1.00 70.19 258 THR A CA 1
ATOM 1865 C C . THR A 1 258 ? -2.469 -15.913 10.124 1.00 70.19 258 THR A C 1
ATOM 1867 O O . THR A 1 258 ? -3.402 -16.211 10.866 1.00 70.19 258 THR A O 1
ATOM 1870 N N . GLY A 1 259 ? -1.546 -16.808 9.758 1.00 47.25 259 GLY A N 1
ATOM 1871 C CA . GLY A 1 259 ? -1.473 -18.172 10.298 1.00 47.25 259 GLY A CA 1
ATOM 1872 C C . GLY A 1 259 ? -1.048 -18.222 11.759 1.00 47.25 259 GLY A C 1
ATOM 1873 O O . GLY A 1 259 ? -0.281 -17.326 12.182 1.00 47.25 259 GLY A O 1
#

Solvent-accessible surface area (backbone atoms only — not comparable to full-atom values): 16304 Å² total; per-residue (Å²): 130,85,82,82,83,68,85,65,86,72,84,69,88,56,87,56,90,95,42,61,55,54,78,56,47,61,46,60,59,98,88,41,82,46,82,51,70,66,85,54,82,48,77,69,59,56,50,61,77,70,75,72,80,85,82,84,78,91,80,92,76,88,83,84,89,75,92,79,89,82,82,85,90,90,89,84,89,83,88,87,88,87,84,86,86,83,87,84,78,92,75,91,77,74,88,75,77,78,7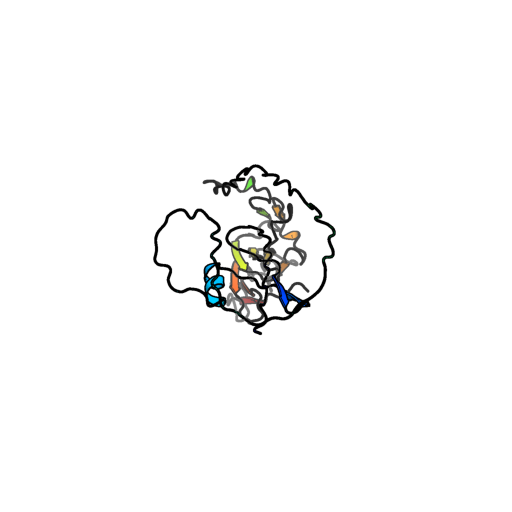5,75,72,73,82,70,73,75,70,71,66,70,79,70,80,65,99,72,80,64,82,89,69,36,60,22,88,82,38,60,44,78,40,65,77,57,89,79,15,51,56,68,69,17,64,30,63,27,38,30,29,47,61,81,84,41,56,21,36,35,35,5,12,22,42,22,43,61,97,74,31,57,26,5,4,24,28,37,40,39,52,45,73,66,75,89,48,84,75,72,45,48,37,60,45,53,62,72,71,47,73,68,87,54,18,40,76,48,71,35,92,46,62,52,13,22,15,13,58,36,46,37,46,60,44,55,80,84,74,82,83,25,18,13,33,35,36,28,12,64,40,23,51,88,81,44,88,55,59,33,45,74,46,77,47,78,37,48,65,74,126

Mean predicted aligned error: 17.94 Å

Foldseek 3Di:
DPDDADFDFDFDFDDDPQFTARAWTWGDDPRDTDIDGDGDRDPVVVCVVVPDDDDDDDDDDDDDDDDDDDDDDDDDDDDDDDDDDDDDDDDDDDPPPPPPPPPPPPPVVVPPDDPDDDLVPQFQLNDAEEAEDDPQLPKQLEKEFQQALAPPRFIKIKIWRQQDQPPNFGSLTKMWIFDGDDSVDPPPGGNYDYSVPDDPVGTDMDGGDHRQQSKRNYKYWPQQPPPPPHIKIKIWRQQDQPPHGSPTDIDIGHGDHPD

Nearest PDB structures (foldseek):
  4wk2-assembly1_A  TM=8.395E-01  e=9.880E-07  Homo sapiens
  4wk0-assembly1_A  TM=8.398E-01  e=1.603E-06  Homo sapiens
  4um8-assembly2_C  TM=8.584E-01  e=3.726E-05  Homo sapiens
  5ffg-assembly1_A  TM=6.224E-01  e=2.440E-05  Homo sapiens